Protein AF-A0A3M1J3F6-F1 (afdb_monomer_lite)

Radius of gyration: 32.81 Å; chains: 1; bounding box: 77×47×83 Å

Foldseek 3Di:
DPWDKDKDKDWACQQVDPPADDDPNHRDTWIKMWIDTPPAIEIEGTDHQALVVCVPVCQRHLEYEYEAQNYPLLRNLQSCVVSVHQEYEYDNHHPVCPVPVVVSVVNNVVRHDHHYHDDDPLQDFDRVCSVVSPDTPRDPPPPPPDDDDDDPVVVVVVLVVQLCCCCPRVVDDSVVSVVVSVVCCVVCVVVVVQVDADVQKDKDKAFFQPDDPPDPPRIDIFIARLDPPPVLVVQCVPPNPLSSLLVRLLRRQVRQVVRRGFAALVNSCVSNVHDSVSSVVSQVVCVVVVNHRAGPVRPD

Sequence (300 aa):
KEGLLRVSFFQTRHLERPDLKTQFGRKAAACGMVFKGTDWRAVYSGDLASPQELSVPAKGCDLLIHEMAHTSPEAVAEFATSAKIPHVLITHIGAGFDQSPGKIADVFSKYYSGDLIVAEDGTRVQLSKIRKNKTILAQPEPVSPVKISADHRQAAALSAVFLNTLQQDFFLPSGTAGQILQAAESLLQPVLAAKTVQPGQVRITLNRLDSPSGAENGKIDVTLTLDAGSQDTAIKSQGGPTALRRKRIIRLYHEAQQQGGVLTQEDLARLLNASVRTIRRDLTALSAAGYPVKTLGQMK

pLDDT: mean 82.13, std 15.85, range [33.84, 98.12]

Structure (mmCIF, N/CA/C/O backbone):
data_AF-A0A3M1J3F6-F1
#
_entry.id   AF-A0A3M1J3F6-F1
#
loop_
_atom_site.group_PDB
_atom_site.id
_atom_site.type_symbol
_atom_site.label_atom_id
_atom_site.label_alt_id
_atom_site.label_comp_id
_atom_site.label_asym_id
_atom_site.label_entity_id
_atom_site.label_seq_id
_atom_site.pdbx_PDB_ins_code
_atom_site.Cartn_x
_atom_site.Cartn_y
_atom_site.Cartn_z
_atom_site.occupancy
_atom_site.B_iso_or_equiv
_atom_site.auth_seq_id
_atom_site.auth_comp_id
_atom_site.auth_asym_id
_atom_site.auth_atom_id
_atom_site.pdbx_PDB_model_num
ATOM 1 N N . LYS A 1 1 ? -35.031 -14.534 5.677 1.00 46.41 1 LYS A N 1
ATOM 2 C CA . LYS A 1 1 ? -35.341 -13.345 6.507 1.00 46.41 1 LYS A CA 1
ATOM 3 C C . LYS A 1 1 ? -34.093 -12.484 6.514 1.00 46.41 1 LYS A C 1
ATOM 5 O O . LYS A 1 1 ? -33.124 -12.882 7.145 1.00 46.41 1 LYS A O 1
ATOM 10 N N . GLU A 1 2 ? -34.081 -11.406 5.737 1.00 49.06 2 GLU A N 1
ATOM 11 C CA . GLU A 1 2 ? -32.992 -10.426 5.763 1.00 49.06 2 GLU A CA 1
ATOM 12 C C . GLU A 1 2 ? -32.840 -9.912 7.199 1.00 49.06 2 GLU A C 1
ATOM 14 O O . GLU A 1 2 ? -33.818 -9.510 7.834 1.00 49.06 2 GLU A O 1
ATOM 19 N N . GLY A 1 3 ? -31.637 -10.044 7.757 1.00 59.22 3 GLY A N 1
ATOM 20 C CA . GLY A 1 3 ? -31.348 -9.569 9.103 1.00 59.22 3 GLY A CA 1
ATOM 21 C C . GLY A 1 3 ? -31.397 -8.047 9.105 1.00 59.22 3 GLY A C 1
ATOM 22 O O . GLY A 1 3 ? -30.556 -7.406 8.485 1.00 59.22 3 GLY A O 1
ATOM 23 N N . LEU A 1 4 ? -32.388 -7.466 9.779 1.00 77.81 4 LEU A N 1
ATOM 24 C CA . LEU A 1 4 ? -32.513 -6.019 9.904 1.00 77.81 4 LEU A CA 1
ATOM 25 C C . LEU A 1 4 ? -31.345 -5.481 10.745 1.00 77.81 4 LEU A C 1
ATOM 27 O O . LEU A 1 4 ? -31.320 -5.670 11.962 1.00 77.81 4 LEU A O 1
ATOM 31 N N . LEU A 1 5 ? -30.395 -4.800 10.104 1.00 87.56 5 LEU A N 1
ATOM 32 C CA . LEU A 1 5 ? -29.389 -3.993 10.788 1.00 87.56 5 LEU A CA 1
ATOM 33 C C . LEU A 1 5 ? -30.043 -2.691 11.256 1.00 87.56 5 LEU A C 1
ATOM 35 O O . LEU A 1 5 ? -30.535 -1.910 10.442 1.00 87.56 5 LEU A O 1
ATOM 39 N N . ARG A 1 6 ? -30.045 -2.439 12.567 1.00 91.75 6 ARG A N 1
ATOM 40 C CA . ARG A 1 6 ? -30.435 -1.136 13.121 1.00 91.75 6 ARG A CA 1
ATOM 41 C C . ARG A 1 6 ? -29.196 -0.344 13.494 1.00 91.75 6 ARG A C 1
ATOM 43 O O . ARG A 1 6 ? -28.317 -0.861 14.179 1.00 91.75 6 ARG A O 1
ATOM 50 N N . VAL A 1 7 ? -29.176 0.914 13.077 1.00 95.38 7 VAL A N 1
ATOM 51 C CA . VAL A 1 7 ? -28.119 1.870 13.395 1.00 95.38 7 VAL A CA 1
ATOM 52 C C . VAL A 1 7 ? -28.739 3.028 14.163 1.00 95.38 7 VAL A C 1
ATOM 54 O O . VAL A 1 7 ? -29.735 3.602 13.723 1.00 95.38 7 VAL A O 1
ATOM 57 N N . SER A 1 8 ? -28.168 3.360 15.314 1.00 95.75 8 SER A N 1
ATOM 58 C CA . SER A 1 8 ? -28.532 4.547 16.091 1.00 95.75 8 SER A CA 1
ATOM 59 C C . SER A 1 8 ? -27.286 5.339 16.444 1.00 95.75 8 SER A C 1
ATOM 61 O O . SER A 1 8 ? -26.248 4.748 16.723 1.00 95.75 8 SER A O 1
ATOM 63 N N . PHE A 1 9 ? -27.400 6.659 16.470 1.00 96.62 9 PHE A N 1
ATOM 64 C CA . PHE A 1 9 ? -26.288 7.562 16.745 1.00 96.62 9 PHE A CA 1
ATOM 65 C C . PHE A 1 9 ? -26.372 8.091 18.175 1.00 96.62 9 PHE A C 1
ATOM 67 O O . PHE A 1 9 ? -27.467 8.240 18.722 1.00 96.62 9 PHE A O 1
ATOM 74 N N . PHE A 1 10 ? -25.223 8.399 18.767 1.00 95.25 10 PHE A N 1
ATOM 75 C CA . PHE A 1 10 ? -25.131 9.155 20.014 1.00 95.25 10 PHE A CA 1
ATOM 76 C C . PHE A 1 10 ? -24.092 10.259 19.851 1.00 95.25 10 PHE A C 1
ATOM 78 O O . PHE A 1 10 ? -23.090 10.079 19.163 1.00 95.25 10 PHE A O 1
ATOM 85 N N . GLN A 1 11 ? -24.350 11.414 20.454 1.00 94.38 11 GLN A N 1
ATOM 86 C CA . GLN A 1 11 ? -23.433 12.545 20.395 1.00 94.38 11 GLN A CA 1
ATOM 87 C C . GLN A 1 11 ? -22.295 12.358 21.401 1.00 94.38 11 GLN A C 1
ATOM 89 O O . GLN A 1 11 ? -22.518 11.876 22.512 1.00 94.38 11 GLN A O 1
ATOM 94 N N . THR A 1 12 ? -21.094 12.758 20.999 1.00 94.25 12 THR A N 1
ATOM 95 C CA . THR A 1 12 ? -19.874 12.716 21.810 1.00 94.25 12 THR A CA 1
ATOM 96 C C . THR A 1 12 ? -19.400 14.132 22.114 1.00 94.25 12 THR A C 1
ATOM 98 O O . THR A 1 12 ? -19.637 15.0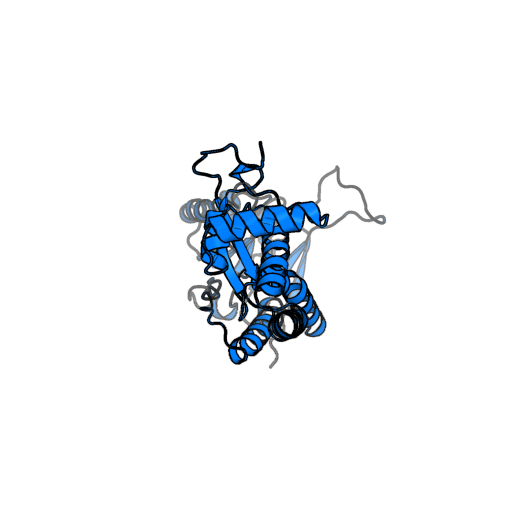62 21.335 1.00 94.25 12 THR A O 1
ATOM 101 N N . ARG A 1 13 ? -18.637 14.293 23.191 1.00 91.38 13 ARG A N 1
ATOM 102 C CA . ARG A 1 13 ? -18.117 15.586 23.648 1.00 91.38 13 ARG A CA 1
ATOM 103 C C . ARG A 1 13 ? -16.756 15.955 23.062 1.00 91.38 13 ARG A C 1
ATOM 105 O O . ARG A 1 13 ? -16.219 17.001 23.404 1.00 91.38 13 ARG A O 1
ATOM 112 N N . HIS A 1 14 ? -16.219 15.160 22.134 1.00 91.19 14 HIS A N 1
ATOM 113 C CA . HIS A 1 14 ? -14.943 15.433 21.457 1.00 91.19 14 HIS A CA 1
ATOM 114 C C . HIS A 1 14 ? -14.849 16.858 20.869 1.00 91.19 14 HIS A C 1
ATOM 116 O O . HIS A 1 14 ? -13.803 17.500 20.921 1.00 91.19 14 HIS A O 1
ATOM 122 N N . LEU A 1 15 ? -15.968 17.385 20.355 1.00 89.38 15 LEU A N 1
ATOM 123 C CA . LEU A 1 15 ? -16.063 18.733 19.782 1.00 89.38 15 LEU A CA 1
ATOM 124 C C . LEU A 1 15 ? -16.723 19.763 20.722 1.00 89.38 15 LEU A C 1
ATOM 126 O O . LEU A 1 15 ? -17.070 20.862 20.291 1.00 89.38 15 LEU A O 1
ATOM 130 N N . GLU A 1 16 ? -16.886 19.467 22.012 1.00 85.25 16 GLU A N 1
ATOM 131 C CA . GLU A 1 16 ? -17.388 20.426 23.010 1.00 85.25 16 GLU A CA 1
ATOM 132 C C . GLU A 1 16 ? -16.250 21.270 23.600 1.00 85.25 16 GLU A C 1
ATOM 134 O O . GLU A 1 16 ? -16.023 21.309 24.807 1.00 85.25 16 GLU A O 1
ATOM 139 N N . ARG A 1 17 ? -15.523 21.968 22.724 1.00 78.00 17 ARG A N 1
ATOM 140 C CA . ARG A 1 17 ? -14.410 22.851 23.096 1.00 78.00 17 ARG A CA 1
ATOM 141 C C . ARG A 1 17 ? -14.691 24.306 22.684 1.00 78.00 17 ARG A C 1
ATOM 143 O O . ARG A 1 17 ? -15.327 24.538 21.650 1.00 78.00 17 ARG A O 1
ATOM 150 N N . PRO A 1 18 ? -14.305 25.297 23.512 1.00 73.81 18 PRO A N 1
ATOM 151 C CA . PRO A 1 18 ? -14.734 26.692 23.355 1.00 73.81 18 PRO A CA 1
ATOM 152 C C . PRO A 1 18 ? -14.166 27.391 22.109 1.00 73.81 18 PRO A C 1
ATOM 154 O O . PRO A 1 18 ? -14.705 28.407 21.678 1.00 73.81 18 PRO A O 1
ATOM 157 N N . ASP A 1 19 ? -13.106 26.847 21.521 1.00 77.94 19 ASP A N 1
ATOM 158 C CA . ASP A 1 19 ? -12.363 27.355 20.365 1.00 77.94 19 ASP A CA 1
ATOM 159 C C . ASP A 1 19 ? -12.934 26.916 19.001 1.00 77.94 19 ASP A C 1
ATOM 161 O O . ASP A 1 19 ? -12.527 27.434 17.956 1.00 77.94 19 ASP A O 1
ATOM 165 N N . LEU A 1 20 ? -13.898 25.988 18.976 1.00 78.50 20 LEU A N 1
ATOM 166 C CA . LEU A 1 20 ? -14.481 25.507 17.725 1.00 78.50 20 LEU A CA 1
ATOM 167 C C . LEU A 1 20 ? -15.427 26.531 17.091 1.00 78.50 20 LEU A C 1
ATOM 169 O O . LEU A 1 20 ? -16.483 26.875 17.628 1.00 78.50 20 LEU A O 1
ATOM 173 N N . LYS A 1 21 ? -15.066 26.959 15.879 1.00 75.88 21 LYS A N 1
ATOM 174 C CA . LYS A 1 21 ? -15.890 27.838 15.045 1.00 75.88 21 LYS A CA 1
ATOM 175 C C . LYS A 1 21 ? -17.177 27.138 14.615 1.00 75.88 21 LYS A C 1
ATOM 177 O O . LYS A 1 21 ? -17.185 25.953 14.281 1.00 75.88 21 LYS A O 1
ATOM 182 N N . THR A 1 22 ? -18.262 27.902 14.558 1.00 80.38 22 THR A N 1
ATOM 183 C CA . THR A 1 22 ? -19.488 27.462 13.897 1.00 80.38 22 THR A CA 1
ATOM 184 C C . THR A 1 22 ? -19.259 27.378 12.390 1.00 80.38 22 THR A C 1
ATOM 186 O O . THR A 1 22 ? -18.633 28.250 11.788 1.00 80.38 22 THR A O 1
ATOM 189 N N . GLN A 1 23 ? -19.782 26.325 11.769 1.00 72.25 23 GLN A N 1
ATOM 190 C CA . GLN A 1 23 ? -19.844 26.191 10.317 1.00 72.25 23 GLN A CA 1
ATOM 191 C C . GLN A 1 23 ? -21.314 26.212 9.905 1.00 72.25 23 GLN A C 1
ATOM 193 O O . GLN A 1 23 ? -22.141 25.521 10.497 1.00 72.25 23 GLN A O 1
ATOM 198 N N . PHE A 1 24 ? -21.661 27.046 8.922 1.00 80.69 24 PHE A N 1
ATOM 199 C CA . PHE A 1 24 ? -23.038 27.179 8.419 1.00 80.69 24 PHE A CA 1
ATOM 200 C C . PHE A 1 24 ? -24.083 27.461 9.519 1.00 80.69 24 PHE A C 1
ATOM 202 O O . PHE A 1 24 ? -25.191 26.928 9.505 1.00 80.69 24 PHE A O 1
ATOM 209 N N . GLY A 1 25 ? -23.717 28.271 10.519 1.00 80.56 25 GLY A N 1
ATOM 210 C CA . GLY A 1 25 ? -24.605 28.625 11.634 1.00 80.56 25 GLY A CA 1
ATOM 211 C C . GLY A 1 25 ? -24.856 27.497 12.641 1.00 80.56 25 GLY A C 1
ATOM 212 O O . GLY A 1 25 ? -25.681 27.661 13.537 1.00 80.56 25 GLY A O 1
ATOM 213 N N . ARG A 1 26 ? -24.150 26.363 12.535 1.00 78.31 26 ARG A N 1
ATOM 214 C CA . ARG A 1 26 ? -24.237 25.243 13.481 1.00 78.31 26 ARG A CA 1
ATOM 215 C C . ARG A 1 26 ? -22.868 24.934 14.078 1.00 78.31 26 ARG A C 1
ATOM 217 O O . ARG A 1 26 ? -21.832 25.139 13.448 1.00 78.31 26 ARG A O 1
ATOM 224 N N . LYS A 1 27 ? -22.855 24.452 15.319 1.00 80.88 27 LYS A N 1
ATOM 225 C CA . LYS A 1 27 ? -21.648 23.854 15.898 1.00 80.88 27 LYS A CA 1
ATOM 226 C C . LYS A 1 27 ? -21.448 22.472 15.282 1.00 80.88 27 LYS A C 1
ATOM 228 O O . LYS A 1 27 ? -22.424 21.753 15.070 1.00 80.88 27 LYS A O 1
ATOM 233 N N . ALA A 1 28 ? -20.200 22.125 14.987 1.00 84.25 28 ALA A N 1
ATOM 234 C CA . ALA A 1 28 ? -19.861 20.769 14.586 1.00 84.25 28 ALA A CA 1
ATOM 235 C C . ALA A 1 28 ? -20.201 19.802 15.731 1.00 84.25 28 ALA A C 1
ATOM 237 O O . ALA A 1 28 ? -19.995 20.127 16.901 1.00 84.25 28 ALA A O 1
ATOM 238 N N . ALA A 1 29 ? -20.733 18.634 15.386 1.00 85.25 29 ALA A N 1
ATOM 239 C CA . ALA A 1 29 ? -21.033 17.574 16.335 1.00 85.25 29 ALA A CA 1
ATOM 240 C C . ALA A 1 29 ? -20.233 16.335 15.945 1.00 85.25 29 ALA A C 1
ATOM 242 O O . ALA A 1 29 ? -20.195 15.965 14.772 1.00 85.25 29 ALA A O 1
ATOM 243 N N . ALA A 1 30 ? -19.602 15.712 16.932 1.00 91.38 30 ALA A N 1
ATOM 244 C CA . ALA A 1 30 ? -19.034 14.384 16.785 1.00 91.38 30 ALA A CA 1
ATOM 245 C C . ALA A 1 30 ? -20.056 13.365 17.298 1.00 91.38 30 ALA A C 1
ATOM 247 O O . ALA A 1 30 ? -20.854 13.656 18.200 1.00 91.38 30 ALA A O 1
ATOM 248 N N . CYS A 1 31 ? -20.087 12.197 16.666 1.00 94.75 31 CYS A N 1
ATOM 249 C CA . CYS A 1 31 ? -21.021 11.145 17.022 1.00 94.75 31 CYS A CA 1
ATOM 250 C C . CYS A 1 31 ? -20.362 9.775 16.942 1.00 94.75 31 CYS A C 1
ATOM 252 O O . CYS A 1 31 ? -19.525 9.517 16.076 1.00 94.75 31 CYS A O 1
ATOM 254 N N . GLY A 1 32 ? -20.797 8.899 17.837 1.00 96.88 32 GLY A N 1
ATOM 255 C CA . GLY A 1 32 ? -20.593 7.469 17.727 1.00 96.88 32 GLY A CA 1
ATOM 256 C C . GLY A 1 32 ? -21.853 6.781 17.211 1.00 96.88 32 GLY A C 1
ATOM 257 O O . GLY A 1 32 ? -22.923 7.384 17.052 1.00 96.88 32 GLY A O 1
ATOM 258 N N . MET A 1 33 ? -21.731 5.485 16.951 1.00 98.12 33 MET A N 1
ATOM 259 C CA . MET A 1 33 ? -22.785 4.660 16.372 1.00 98.12 33 MET A CA 1
ATOM 260 C C . MET A 1 33 ? -22.977 3.389 17.192 1.00 98.12 33 MET A C 1
ATOM 262 O O . MET A 1 33 ? -22.025 2.759 17.642 1.00 98.12 33 MET A O 1
ATOM 266 N N . VAL A 1 34 ? -24.226 2.973 17.353 1.00 96.94 34 VAL A N 1
ATOM 267 C CA . VAL A 1 34 ? -24.595 1.661 17.879 1.00 96.94 34 VAL A CA 1
ATOM 268 C C . VAL A 1 34 ? -25.213 0.867 16.744 1.00 96.94 34 VAL A C 1
ATOM 270 O O . VAL A 1 34 ? -26.222 1.274 16.164 1.00 96.94 34 VAL A O 1
ATOM 273 N N . PHE A 1 35 ? -24.616 -0.281 16.460 1.00 94.12 35 PHE A N 1
ATOM 274 C CA . PHE A 1 35 ? -25.092 -1.251 15.492 1.00 94.12 35 PHE A CA 1
ATOM 275 C C . PHE A 1 35 ? -25.763 -2.395 16.239 1.00 94.12 35 PHE A C 1
ATOM 277 O O . PHE A 1 35 ? -25.181 -2.985 17.152 1.00 94.12 35 PHE A O 1
ATOM 284 N N . LYS A 1 36 ? -26.992 -2.723 15.855 1.00 91.25 36 LYS A N 1
ATOM 285 C CA . LYS A 1 36 ? -27.743 -3.841 16.420 1.00 91.25 36 LYS A CA 1
ATOM 286 C C . LYS A 1 36 ? -28.204 -4.760 15.300 1.00 91.25 36 LYS A C 1
ATOM 288 O O . LYS A 1 36 ? -29.033 -4.368 14.477 1.00 91.25 36 LYS A O 1
ATOM 293 N N . GLY A 1 37 ? -27.667 -5.974 15.295 1.00 87.44 37 GLY A N 1
ATOM 294 C CA . GLY A 1 37 ? -28.185 -7.080 14.500 1.00 87.44 37 GLY A CA 1
ATOM 295 C C . GLY A 1 37 ? -29.237 -7.877 15.266 1.00 87.44 37 GLY A C 1
ATOM 296 O O . GLY A 1 37 ? -29.740 -7.449 16.305 1.00 87.44 37 GLY A O 1
ATOM 297 N N . THR A 1 38 ? -29.565 -9.064 14.755 1.00 84.38 38 THR A N 1
ATOM 298 C CA . THR A 1 38 ? -30.539 -9.966 15.389 1.00 84.38 38 THR A CA 1
ATOM 299 C C . THR A 1 38 ? -30.084 -10.408 16.782 1.00 84.38 38 THR A C 1
ATOM 301 O O . THR A 1 38 ? -30.846 -10.259 17.731 1.00 84.38 38 THR A O 1
ATOM 304 N N . ASP A 1 39 ? -28.828 -10.851 16.906 1.00 85.00 39 ASP A N 1
ATOM 305 C CA . ASP A 1 39 ? -28.287 -11.464 18.131 1.00 85.00 39 ASP A CA 1
ATOM 306 C C . ASP A 1 39 ? -26.961 -10.845 18.599 1.00 85.00 39 ASP A C 1
ATOM 308 O O . ASP A 1 39 ? -26.271 -11.427 19.433 1.00 85.00 39 ASP A O 1
ATOM 312 N N . TRP A 1 40 ? -26.579 -9.695 18.044 1.00 88.62 40 TRP A N 1
ATOM 313 C CA . TRP A 1 40 ? -25.324 -9.018 18.366 1.00 88.62 40 TRP A CA 1
ATOM 314 C C . TRP A 1 40 ? -25.511 -7.502 18.434 1.00 88.62 40 TRP A C 1
ATOM 316 O O . TRP A 1 40 ? -26.380 -6.929 17.762 1.00 88.62 40 TRP A O 1
ATOM 326 N N . ARG A 1 41 ? -24.665 -6.852 19.231 1.00 91.88 41 ARG A N 1
ATOM 327 C CA . ARG A 1 41 ? -24.581 -5.401 19.378 1.00 91.88 41 ARG A CA 1
ATOM 328 C C . ARG A 1 41 ? -23.126 -4.956 19.320 1.00 91.88 41 ARG A C 1
ATOM 330 O O . ARG A 1 41 ? -22.305 -5.419 20.103 1.00 91.88 41 ARG A O 1
ATOM 337 N N . ALA A 1 42 ? -22.829 -4.014 18.436 1.00 94.81 42 ALA A N 1
ATOM 338 C CA . ALA A 1 42 ? -21.528 -3.367 18.364 1.00 94.81 42 ALA A CA 1
ATOM 339 C C . ALA A 1 42 ? -21.667 -1.862 18.593 1.00 94.81 42 ALA A C 1
ATOM 341 O O . ALA A 1 42 ? -22.696 -1.264 18.264 1.00 94.81 42 ALA A O 1
ATOM 342 N N . VAL A 1 43 ? -20.635 -1.249 19.156 1.00 97.50 43 VAL A N 1
ATOM 343 C CA . VAL A 1 43 ? -20.559 0.198 19.366 1.00 97.50 43 VAL A CA 1
ATOM 344 C C . VAL A 1 43 ? -19.300 0.708 18.697 1.00 97.50 43 VAL A C 1
ATOM 346 O O . VAL A 1 43 ? -18.220 0.222 18.994 1.00 97.50 43 VAL A O 1
ATOM 349 N N . TYR A 1 44 ? -19.449 1.678 17.805 1.00 97.88 44 TYR A N 1
ATOM 350 C CA . TYR A 1 44 ? -18.356 2.466 17.257 1.00 97.88 44 TYR A CA 1
ATOM 351 C C . TYR A 1 44 ? -18.303 3.787 18.011 1.00 97.88 44 TYR A C 1
ATOM 353 O O . TYR A 1 44 ? -19.286 4.531 18.006 1.00 97.88 44 TYR A O 1
ATOM 361 N N . SER A 1 45 ? -17.194 4.058 18.693 1.00 97.56 45 SER A N 1
ATOM 362 C CA . SER A 1 45 ? -17.083 5.217 19.579 1.00 97.56 45 SER A CA 1
ATOM 363 C C . SER A 1 45 ? -17.192 6.550 18.840 1.00 97.56 45 SER A C 1
ATOM 365 O O . SER A 1 45 ? -17.735 7.497 19.401 1.00 97.56 45 SER A O 1
ATOM 367 N N . GLY A 1 46 ? -16.694 6.616 17.599 1.00 94.75 46 GLY A N 1
ATOM 368 C CA . GLY A 1 46 ? -16.255 7.890 17.026 1.00 94.75 46 GLY A CA 1
ATOM 369 C C . GLY A 1 46 ? -15.076 8.449 17.826 1.00 94.75 46 GLY A C 1
ATOM 370 O O . GLY A 1 46 ? -14.471 7.714 18.606 1.00 94.75 46 GLY A O 1
ATOM 371 N N . ASP A 1 47 ? -14.780 9.733 17.663 1.00 94.50 47 ASP A N 1
ATOM 372 C CA . ASP A 1 47 ? -13.821 10.417 18.532 1.00 94.50 47 ASP A CA 1
ATOM 373 C C . ASP A 1 47 ? -14.482 10.794 19.861 1.00 94.50 47 ASP A C 1
ATOM 375 O O . ASP A 1 47 ? -15.634 11.244 19.893 1.00 94.50 47 ASP A O 1
ATOM 379 N N . LEU A 1 48 ? -13.755 10.637 20.965 1.00 93.94 48 LEU A N 1
ATOM 380 C CA . LEU A 1 48 ? -14.266 10.880 22.316 1.00 93.94 48 LEU A CA 1
ATOM 381 C C . LEU A 1 48 ? -13.442 11.940 23.047 1.00 93.94 48 LEU A C 1
ATOM 383 O O . LEU A 1 48 ? -12.275 12.170 22.738 1.00 93.94 48 LEU A O 1
ATOM 387 N N . ALA A 1 49 ? -14.045 12.590 24.048 1.00 91.94 49 ALA A N 1
ATOM 388 C CA . ALA A 1 49 ? -13.267 13.320 25.049 1.00 91.94 49 ALA A CA 1
ATOM 389 C C . ALA A 1 49 ? -12.815 12.373 26.172 1.00 91.94 49 ALA A C 1
ATOM 391 O O . ALA A 1 49 ? -11.747 12.561 26.750 1.00 91.94 49 ALA A O 1
ATOM 392 N N . SER A 1 50 ? -13.616 11.349 26.492 1.00 94.50 50 SER A N 1
ATOM 393 C CA . SER A 1 50 ? -13.213 10.282 27.414 1.00 94.50 50 SER A CA 1
ATOM 394 C C . SER A 1 50 ? -14.013 8.982 27.196 1.00 94.50 50 SER A C 1
ATOM 396 O O . SER A 1 50 ? -15.189 9.045 26.818 1.00 94.50 50 SER A O 1
ATOM 398 N N . PRO A 1 51 ? -13.442 7.795 27.501 1.00 96.62 51 PRO A N 1
ATOM 399 C CA . PRO A 1 51 ? -14.147 6.514 27.359 1.00 96.62 51 PRO A CA 1
ATOM 400 C C . PRO A 1 51 ? -15.448 6.417 28.175 1.00 96.62 51 PRO A C 1
ATOM 402 O O . PRO A 1 51 ? -16.377 5.706 27.798 1.00 96.62 51 PRO A O 1
ATOM 405 N N . GLN A 1 52 ? -15.566 7.158 29.282 1.00 96.12 52 GLN A N 1
ATOM 406 C CA . GLN A 1 52 ? -16.731 7.122 30.177 1.00 96.12 52 GLN A CA 1
ATOM 407 C C . GLN A 1 52 ? -18.030 7.609 29.510 1.00 96.12 52 GLN A C 1
ATOM 409 O O . GLN A 1 52 ? -19.127 7.247 29.956 1.00 96.12 52 GLN A O 1
ATOM 414 N N . GLU A 1 53 ? -17.934 8.366 28.414 1.00 95.56 53 GLU A N 1
ATOM 415 C CA . GLU A 1 53 ? -19.085 8.736 27.577 1.00 95.56 53 GLU A CA 1
ATOM 416 C C . GLU A 1 53 ? -19.832 7.508 27.040 1.00 95.56 53 GLU A C 1
ATOM 418 O O . GLU A 1 53 ? -21.040 7.554 26.797 1.00 95.56 53 GLU A O 1
ATOM 423 N N . LEU A 1 54 ? -19.142 6.371 26.933 1.00 97.31 54 LEU A N 1
ATOM 424 C CA . LEU A 1 54 ? -19.712 5.130 26.437 1.00 97.31 54 LEU A CA 1
ATOM 425 C C . LEU A 1 54 ? -20.510 4.341 27.486 1.00 97.31 54 LEU A C 1
ATOM 427 O O . LEU A 1 54 ? -21.120 3.327 27.148 1.00 97.31 54 LEU A O 1
ATOM 431 N N . SER A 1 55 ? -20.576 4.796 28.740 1.00 95.44 55 SER A N 1
ATOM 432 C CA . SER A 1 55 ? -21.252 4.089 29.847 1.00 95.44 55 SER A CA 1
ATOM 433 C C . SER A 1 55 ? -22.723 3.725 29.580 1.00 95.44 55 SER A C 1
ATOM 435 O O . SER A 1 55 ? -23.221 2.719 30.091 1.00 95.44 55 SER A O 1
ATOM 437 N N . VAL A 1 56 ? -23.430 4.516 28.767 1.00 95.44 56 VAL A N 1
ATOM 438 C CA . VAL A 1 56 ? -24.800 4.229 28.313 1.00 95.44 56 VAL A CA 1
ATOM 439 C C . VAL A 1 56 ? -24.825 3.445 26.992 1.00 95.44 56 VAL A C 1
ATOM 441 O O . VAL A 1 56 ? -25.437 2.369 26.970 1.00 95.44 56 VAL A O 1
ATOM 444 N N . PRO A 1 57 ? -24.198 3.909 25.889 1.00 96.25 57 PRO A N 1
ATOM 445 C CA . PRO A 1 57 ? -24.299 3.219 24.602 1.00 96.25 57 PRO A CA 1
ATOM 446 C C . PRO A 1 57 ? -23.627 1.837 24.592 1.00 96.25 57 PRO A C 1
ATOM 448 O O . PRO A 1 57 ? -24.100 0.967 23.857 1.00 96.25 57 PRO A O 1
ATOM 451 N N . ALA A 1 58 ? -22.614 1.592 25.432 1.00 95.44 58 ALA A N 1
ATOM 452 C CA . ALA A 1 58 ? -21.905 0.311 25.522 1.00 95.44 58 ALA A CA 1
ATOM 453 C C . ALA A 1 58 ? -22.598 -0.750 26.397 1.00 95.44 58 ALA A C 1
ATOM 455 O O . ALA A 1 58 ? -22.106 -1.873 26.504 1.00 95.44 58 ALA A O 1
ATOM 456 N N . LYS A 1 59 ? -23.762 -0.462 26.998 1.00 93.75 59 LYS A N 1
ATOM 457 C CA . LYS A 1 59 ? -24.495 -1.468 27.788 1.00 93.75 59 LYS A CA 1
ATOM 458 C C . LYS A 1 59 ? -24.906 -2.667 26.930 1.00 93.75 59 LYS A C 1
ATOM 460 O O . LYS A 1 59 ? -25.675 -2.519 25.977 1.00 93.75 59 LYS A O 1
ATOM 465 N N . GLY A 1 60 ? -24.442 -3.856 27.317 1.00 90.75 60 GLY A N 1
ATOM 466 C CA . GLY A 1 60 ? -24.696 -5.100 26.582 1.00 90.75 60 GLY A CA 1
ATOM 467 C C . GLY A 1 60 ? -24.075 -5.101 25.185 1.00 90.75 60 GLY A C 1
ATOM 468 O O . GLY A 1 60 ? -24.658 -5.664 24.263 1.00 90.75 60 GLY A O 1
ATOM 469 N N . CYS A 1 61 ? -22.972 -4.376 25.009 1.00 93.06 61 CYS A N 1
ATOM 470 C CA . CYS A 1 61 ? -22.184 -4.375 23.790 1.00 93.06 61 CYS A CA 1
ATOM 471 C C . CYS A 1 61 ? -21.335 -5.649 23.723 1.00 93.06 61 CYS A C 1
ATOM 473 O O . CYS A 1 61 ? -20.637 -5.972 24.681 1.00 93.06 61 CYS A O 1
ATOM 475 N N . ASP A 1 62 ? -21.403 -6.353 22.595 1.00 93.00 62 ASP A N 1
ATOM 476 C CA . ASP A 1 62 ? -20.567 -7.518 22.318 1.00 93.00 62 ASP A CA 1
ATOM 477 C C . ASP A 1 62 ? -19.221 -7.091 21.703 1.00 93.00 62 ASP A C 1
ATOM 479 O O . ASP A 1 62 ? -18.198 -7.697 21.988 1.00 93.00 62 ASP A O 1
ATOM 483 N N . LEU A 1 63 ? -19.195 -6.031 20.886 1.00 95.06 63 LEU A N 1
ATOM 484 C CA . LEU A 1 63 ? -17.969 -5.502 20.274 1.00 95.06 63 LEU A CA 1
ATOM 485 C C . LEU A 1 63 ? -17.881 -3.987 20.398 1.00 95.06 63 LEU A C 1
ATOM 487 O O . LEU A 1 63 ? -18.660 -3.263 19.771 1.00 95.06 63 LEU A O 1
ATOM 491 N N . LEU A 1 64 ? -16.883 -3.509 21.130 1.00 97.12 64 LEU A N 1
ATOM 492 C CA . LEU A 1 64 ? -16.551 -2.093 21.176 1.00 97.12 64 LEU A CA 1
ATOM 493 C C . LEU A 1 64 ? -15.441 -1.779 20.169 1.00 97.12 64 LEU A C 1
ATOM 495 O O . LEU A 1 64 ? -14.310 -2.210 20.348 1.00 97.12 64 LEU A O 1
ATOM 499 N N . ILE A 1 65 ? -15.763 -1.008 19.136 1.00 97.50 65 ILE A N 1
ATOM 500 C CA . ILE A 1 65 ? -14.799 -0.390 18.228 1.00 97.50 65 ILE A CA 1
ATOM 501 C C . ILE A 1 65 ? -14.471 0.994 18.789 1.00 97.50 65 ILE A C 1
ATOM 503 O O . ILE A 1 65 ? -15.343 1.866 18.805 1.00 97.50 65 ILE A O 1
ATOM 507 N N . HIS A 1 66 ? -13.250 1.177 19.279 1.00 97.62 66 HIS A N 1
ATOM 508 C CA . HIS A 1 66 ? -12.840 2.369 20.014 1.00 97.62 66 HIS A CA 1
ATOM 509 C C . HIS A 1 66 ? -11.675 3.086 19.325 1.00 97.62 66 HIS A C 1
ATOM 511 O O . HIS A 1 66 ? -10.737 2.439 18.862 1.00 97.62 66 HIS A O 1
ATOM 517 N N . GLU A 1 67 ? -11.732 4.416 19.281 1.00 94.31 67 GLU A N 1
ATOM 518 C CA . GLU A 1 67 ? -10.619 5.271 18.848 1.00 94.31 67 GLU A CA 1
ATOM 519 C C . GLU A 1 67 ? -9.423 5.209 19.818 1.00 94.31 67 GLU A C 1
ATOM 521 O O . GLU A 1 67 ? -9.577 4.847 20.984 1.00 94.31 67 GLU A O 1
ATOM 526 N N . MET A 1 68 ? -8.219 5.569 19.386 1.00 92.12 68 MET A N 1
ATOM 527 C CA . MET A 1 68 ? -7.076 5.694 20.300 1.00 92.12 68 MET A CA 1
ATOM 528 C C . MET A 1 68 ? -6.120 6.810 19.864 1.00 92.12 68 MET A C 1
ATOM 530 O O . MET A 1 68 ? -4.897 6.712 20.004 1.00 92.12 68 MET A O 1
ATOM 534 N N . ALA A 1 69 ? -6.685 7.875 19.305 1.00 90.06 69 ALA A N 1
ATOM 535 C CA . ALA A 1 69 ? -5.962 9.080 18.927 1.00 90.06 69 ALA A CA 1
ATOM 536 C C . ALA A 1 69 ? -6.016 10.108 20.060 1.00 90.06 69 ALA A C 1
ATOM 538 O O . ALA A 1 69 ? -5.051 10.843 20.273 1.00 90.06 69 ALA A O 1
ATOM 539 N N . HIS A 1 70 ? -7.122 10.131 20.808 1.00 89.62 70 HIS A N 1
ATOM 540 C CA . HIS A 1 70 ? -7.393 11.101 21.868 1.00 89.62 70 HIS A CA 1
ATOM 541 C C . HIS A 1 70 ? -7.532 10.458 23.251 1.00 89.62 70 HIS A C 1
ATOM 543 O O . HIS A 1 70 ? -7.449 11.157 24.260 1.00 89.62 70 HIS A O 1
ATOM 549 N N . THR A 1 71 ? -7.713 9.137 23.324 1.00 90.75 71 THR A N 1
ATOM 550 C CA . THR A 1 71 ? -7.779 8.389 24.590 1.00 90.75 71 THR A CA 1
ATOM 551 C C . THR A 1 71 ? -6.586 7.454 24.759 1.00 90.75 71 THR A C 1
ATOM 553 O O . THR A 1 71 ? -6.148 6.836 23.790 1.00 90.75 71 THR A O 1
ATOM 556 N N . SER A 1 72 ? -6.074 7.315 25.987 1.00 91.50 72 SER A N 1
ATOM 557 C CA . SER A 1 72 ? -4.955 6.405 26.267 1.00 91.50 72 SER A CA 1
ATOM 558 C C . SER A 1 72 ? -5.407 4.936 26.296 1.00 91.50 72 SER A C 1
ATOM 560 O O . SER A 1 72 ? -6.544 4.660 26.698 1.00 91.50 72 SER A O 1
ATOM 562 N N . PRO A 1 73 ? -4.538 3.979 25.923 1.00 93.06 73 PRO A N 1
ATOM 563 C CA . PRO A 1 73 ? -4.871 2.555 25.964 1.00 93.06 73 PRO A CA 1
ATOM 564 C C . PRO A 1 73 ? -5.270 2.073 27.366 1.00 93.06 73 PRO A C 1
ATOM 566 O O . PRO A 1 73 ? -6.176 1.251 27.482 1.00 93.06 73 PRO A O 1
ATOM 569 N N . GLU A 1 74 ? -4.667 2.612 28.431 1.00 94.88 74 GLU A N 1
ATOM 570 C CA . GLU A 1 74 ? -5.025 2.302 29.823 1.00 94.88 74 GLU A CA 1
ATOM 571 C C . GLU A 1 74 ? -6.482 2.672 30.114 1.00 94.88 74 GLU A C 1
ATOM 573 O O . GLU A 1 74 ? -7.250 1.841 30.594 1.00 94.88 74 GLU A O 1
ATOM 578 N N . ALA A 1 75 ? -6.890 3.897 29.765 1.00 95.50 75 ALA A N 1
ATOM 579 C CA . ALA A 1 75 ? -8.239 4.386 30.032 1.00 95.50 75 ALA A CA 1
ATOM 580 C C . ALA A 1 75 ? -9.305 3.578 29.274 1.00 95.50 75 ALA A C 1
ATOM 582 O O . ALA A 1 75 ? -10.393 3.324 29.801 1.00 95.50 75 ALA A O 1
ATOM 583 N N . VAL A 1 76 ? -8.997 3.159 28.041 1.00 96.25 76 VAL A N 1
ATOM 584 C CA . VAL A 1 76 ? -9.892 2.309 27.244 1.00 96.25 76 VAL A CA 1
ATOM 585 C C . VAL A 1 76 ? -9.980 0.906 27.843 1.00 96.25 76 VAL A C 1
ATOM 587 O O . VAL A 1 76 ? -11.085 0.380 27.991 1.00 96.25 76 VAL A O 1
ATOM 590 N N . ALA A 1 77 ? -8.848 0.314 28.230 1.00 96.69 77 ALA A N 1
ATOM 591 C CA . ALA A 1 77 ? -8.805 -1.016 28.829 1.00 96.69 77 ALA A CA 1
ATOM 592 C C . ALA A 1 77 ? -9.558 -1.063 30.172 1.00 96.69 77 ALA A C 1
ATOM 594 O O . ALA A 1 77 ? -10.391 -1.946 30.380 1.00 96.69 77 ALA A O 1
ATOM 595 N N . GLU A 1 78 ? -9.350 -0.078 31.050 1.00 96.88 78 GLU A N 1
ATOM 596 C CA . GLU A 1 78 ? -10.081 0.051 32.319 1.00 96.88 78 GLU A CA 1
ATOM 597 C C . GLU A 1 78 ? -11.592 0.197 32.104 1.00 96.88 78 GLU A C 1
ATOM 599 O O . GLU A 1 78 ? -12.392 -0.469 32.774 1.00 96.88 78 GLU A O 1
ATOM 604 N N . PHE A 1 79 ? -11.999 1.039 31.147 1.00 97.50 79 PHE A N 1
ATOM 605 C CA . PHE A 1 79 ? -13.407 1.196 30.798 1.00 97.50 79 PHE A CA 1
ATOM 606 C C . PHE A 1 79 ? -14.006 -0.119 30.293 1.00 97.50 79 PHE A C 1
ATOM 608 O O . PHE A 1 79 ? -15.061 -0.532 30.781 1.00 97.50 79 PHE A O 1
ATOM 615 N N . ALA A 1 80 ? -13.339 -0.792 29.353 1.00 97.00 80 ALA A N 1
ATOM 616 C CA . ALA A 1 80 ? -13.811 -2.046 28.777 1.00 97.00 80 ALA A CA 1
ATOM 617 C C . ALA A 1 80 ? -13.972 -3.140 29.843 1.00 97.00 80 ALA A C 1
ATOM 619 O O . ALA A 1 80 ? -14.986 -3.845 29.851 1.00 97.00 80 ALA A O 1
ATOM 620 N N . THR A 1 81 ? -13.033 -3.230 30.788 1.00 96.62 81 THR A N 1
ATOM 621 C CA . THR A 1 81 ? -13.107 -4.151 31.931 1.00 96.62 81 THR A CA 1
ATOM 622 C C . THR A 1 81 ? -14.274 -3.820 32.854 1.00 96.62 81 THR A C 1
ATOM 624 O O . THR A 1 81 ? -15.081 -4.698 33.169 1.00 96.62 81 THR A O 1
ATOM 627 N N . SER A 1 82 ? -14.420 -2.553 33.249 1.00 96.19 82 SER A N 1
ATOM 628 C CA . SER A 1 82 ? -15.507 -2.101 34.129 1.00 96.19 82 SER A CA 1
ATOM 629 C C . SER A 1 82 ? -16.891 -2.314 33.500 1.00 96.19 82 SER A C 1
ATOM 631 O O . SER A 1 82 ? -17.820 -2.807 34.146 1.00 96.19 82 SER A O 1
ATOM 633 N N . ALA A 1 83 ? -17.015 -2.023 32.204 1.00 95.81 83 ALA A N 1
ATOM 634 C CA . ALA A 1 83 ? -18.237 -2.217 31.429 1.00 95.81 83 ALA A CA 1
ATOM 635 C C . ALA A 1 83 ? -18.473 -3.680 31.000 1.00 95.81 83 ALA A C 1
ATOM 637 O O . ALA A 1 83 ? -19.516 -3.969 30.410 1.00 95.81 83 ALA A O 1
ATOM 638 N N . LYS A 1 84 ? -17.552 -4.601 31.332 1.00 95.38 84 LYS A N 1
ATOM 639 C CA . LYS A 1 84 ? -17.606 -6.037 31.001 1.00 95.38 84 LYS A CA 1
ATOM 640 C C . LYS A 1 84 ? -17.776 -6.295 29.502 1.00 95.38 84 LYS A C 1
ATOM 642 O O . LYS A 1 84 ? -18.580 -7.133 29.093 1.00 95.38 84 LYS A O 1
ATOM 647 N N . ILE A 1 85 ? -17.038 -5.548 28.689 1.00 94.94 85 ILE A N 1
ATOM 648 C CA . ILE A 1 85 ? -17.054 -5.691 27.235 1.00 94.94 85 ILE A CA 1
ATOM 649 C C . ILE A 1 85 ? -16.247 -6.936 26.852 1.00 94.94 85 ILE A C 1
ATOM 651 O O . ILE A 1 85 ? -15.084 -7.022 27.238 1.00 94.94 85 ILE A O 1
ATOM 655 N N . PRO A 1 86 ? -16.805 -7.897 26.098 1.00 92.50 86 PRO A N 1
ATOM 656 C CA . PRO A 1 86 ? -16.102 -9.141 25.797 1.00 92.50 86 PRO A CA 1
ATOM 657 C C . PRO A 1 86 ? -15.085 -9.009 24.655 1.00 92.50 86 PRO A C 1
ATOM 659 O O . PRO A 1 86 ? -14.075 -9.709 24.679 1.00 92.50 86 PRO A O 1
ATOM 662 N N . HIS A 1 87 ? -15.319 -8.103 23.698 1.00 93.81 87 HIS A N 1
ATOM 663 C CA . HIS A 1 87 ? -14.410 -7.866 22.576 1.00 93.81 87 HIS A CA 1
ATOM 664 C C . HIS A 1 87 ? -14.184 -6.366 22.343 1.00 93.81 87 HIS A C 1
ATOM 666 O O . HIS A 1 87 ? -15.143 -5.592 22.230 1.00 93.81 87 HIS A O 1
ATOM 672 N N . VAL A 1 88 ? -12.921 -5.963 22.218 1.00 95.50 88 VAL A N 1
ATOM 673 C CA . VAL A 1 88 ? -12.506 -4.592 21.897 1.00 95.50 88 VAL A CA 1
ATOM 674 C C . VAL A 1 88 ? -11.696 -4.599 20.607 1.00 95.50 88 VAL A C 1
ATOM 676 O O . VAL A 1 88 ? -10.729 -5.343 20.473 1.00 95.50 88 VAL A O 1
ATOM 679 N N . LEU A 1 89 ? -12.075 -3.742 19.663 1.00 95.69 89 LEU A N 1
ATOM 680 C CA . LEU A 1 89 ? -11.293 -3.426 18.478 1.00 95.69 89 LEU A CA 1
ATOM 681 C C . LEU A 1 89 ? -10.812 -1.981 18.572 1.00 95.69 89 LEU A C 1
ATOM 683 O O . LEU A 1 89 ? -11.619 -1.060 18.657 1.00 95.69 89 LEU A O 1
ATOM 687 N N . ILE A 1 90 ? -9.503 -1.786 18.538 1.00 94.94 90 ILE A N 1
ATOM 688 C CA . ILE A 1 90 ? -8.871 -0.471 18.555 1.00 94.94 90 ILE A CA 1
ATOM 689 C C . ILE A 1 90 ? -8.635 -0.007 17.125 1.00 94.94 90 ILE A C 1
ATOM 691 O O . ILE A 1 90 ? -8.076 -0.742 16.316 1.00 94.94 90 ILE A O 1
ATOM 695 N N . THR A 1 91 ? -9.072 1.211 16.827 1.00 93.88 91 THR A N 1
ATOM 696 C CA . THR A 1 91 ? -8.870 1.910 15.552 1.00 93.88 91 THR A CA 1
ATOM 697 C C . THR A 1 91 ? -8.458 3.355 15.823 1.00 93.88 91 THR A C 1
ATOM 699 O O . THR A 1 91 ? -8.344 3.754 16.980 1.00 93.88 91 THR A O 1
ATOM 702 N N . HIS A 1 92 ? -8.240 4.142 14.767 1.00 92.00 92 HIS A N 1
ATOM 703 C CA . HIS A 1 92 ? -7.839 5.546 14.856 1.00 92.00 92 HIS A CA 1
ATOM 704 C C . HIS A 1 92 ? -6.668 5.711 15.837 1.00 92.00 92 HIS A C 1
ATOM 706 O O . HIS A 1 92 ? -6.780 6.360 16.871 1.00 92.00 92 HIS A O 1
ATOM 712 N N . ILE A 1 93 ? -5.574 5.000 15.560 1.00 88.75 93 ILE A N 1
ATOM 713 C CA . ILE A 1 93 ? -4.419 4.892 16.450 1.00 88.75 93 ILE A CA 1
ATOM 714 C C . ILE A 1 93 ? -3.574 6.162 16.323 1.00 88.75 93 ILE A C 1
ATOM 716 O O . ILE A 1 93 ? -3.166 6.543 15.228 1.00 88.75 93 ILE A O 1
ATOM 720 N N . GLY A 1 94 ? -3.298 6.828 17.446 1.00 83.06 94 GLY A N 1
ATOM 721 C CA . GLY A 1 94 ? -2.432 8.005 17.457 1.00 83.06 94 GLY A CA 1
ATOM 722 C C . GLY A 1 94 ? -0.997 7.686 17.012 1.00 83.06 94 GLY A C 1
ATOM 723 O O . GLY A 1 94 ? -0.466 6.610 17.292 1.00 83.06 94 GLY A O 1
ATOM 724 N N . ALA A 1 95 ? -0.326 8.662 16.391 1.00 77.75 95 ALA A N 1
ATOM 725 C CA . ALA A 1 95 ? 0.999 8.501 15.773 1.00 77.75 95 ALA A CA 1
ATOM 726 C C . ALA A 1 95 ? 2.085 7.896 16.693 1.00 77.75 95 ALA A C 1
ATOM 728 O O . ALA A 1 95 ? 3.021 7.261 16.214 1.00 77.75 95 ALA A O 1
ATOM 729 N N . GLY A 1 96 ? 1.970 8.066 18.017 1.00 72.69 96 GLY A N 1
ATOM 730 C CA . GLY A 1 96 ? 2.906 7.486 18.990 1.00 72.69 96 GLY A CA 1
ATOM 731 C C . GLY A 1 96 ? 2.819 5.959 19.134 1.00 72.69 96 GLY A C 1
ATOM 732 O O . GLY A 1 96 ? 3.789 5.332 19.563 1.00 72.69 96 GLY A O 1
ATOM 733 N N . PHE A 1 97 ? 1.686 5.359 18.766 1.00 75.06 97 PHE A N 1
ATOM 734 C CA . PHE A 1 97 ? 1.448 3.913 18.824 1.00 75.06 97 PHE A CA 1
ATOM 735 C C . PHE A 1 97 ? 1.416 3.255 17.443 1.00 75.06 97 PHE A C 1
ATOM 737 O O . PHE A 1 97 ? 1.633 2.049 17.348 1.00 75.06 97 PHE A O 1
ATOM 744 N N . ASP A 1 98 ? 1.227 4.047 16.389 1.00 67.19 98 ASP A N 1
ATOM 745 C CA . ASP A 1 98 ? 1.163 3.594 14.996 1.00 67.19 98 ASP A CA 1
ATOM 746 C C . ASP A 1 98 ? 2.435 2.833 14.565 1.00 67.19 98 ASP A C 1
ATOM 748 O O . ASP A 1 98 ? 2.387 1.806 13.898 1.00 67.19 98 ASP A O 1
ATOM 752 N N . GLN A 1 99 ? 3.604 3.254 15.062 1.00 66.81 99 GLN A N 1
ATOM 753 C CA . GLN A 1 99 ? 4.885 2.592 14.771 1.00 66.81 99 GLN A CA 1
ATOM 754 C C . GLN A 1 99 ? 5.175 1.366 15.656 1.00 66.81 99 GLN A C 1
ATOM 756 O O . GLN A 1 99 ? 6.238 0.751 15.542 1.00 66.81 99 GLN A O 1
ATOM 761 N N . SER A 1 100 ? 4.312 1.035 16.621 1.00 70.12 100 SER A N 1
ATOM 762 C CA . SER A 1 100 ? 4.550 -0.051 17.586 1.00 70.12 100 SER A CA 1
ATOM 763 C C . SER A 1 100 ? 3.238 -0.598 18.179 1.00 70.12 100 SER A C 1
ATOM 765 O O . SER A 1 100 ? 3.026 -0.481 19.392 1.00 70.12 100 SER A O 1
ATOM 767 N N . PRO A 1 101 ? 2.376 -1.245 17.373 1.00 68.50 101 PRO A N 1
ATOM 768 C CA . PRO A 1 101 ? 1.066 -1.736 17.817 1.00 68.50 101 PRO A CA 1
ATOM 769 C C . PRO A 1 101 ? 1.145 -2.754 18.968 1.00 68.50 101 PRO A C 1
ATOM 771 O O . PRO A 1 101 ? 0.246 -2.806 19.805 1.00 68.50 101 PRO A O 1
ATOM 774 N N . GLY A 1 102 ? 2.254 -3.498 19.092 1.00 74.81 102 GLY A N 1
ATOM 775 C CA . GLY A 1 102 ? 2.493 -4.419 20.214 1.00 74.81 102 GLY A CA 1
ATOM 776 C C . GLY A 1 102 ? 2.427 -3.750 21.594 1.00 74.81 102 GLY A C 1
ATOM 777 O O . GLY A 1 102 ? 1.940 -4.358 22.543 1.00 74.81 102 GLY A O 1
ATOM 778 N N . LYS A 1 103 ? 2.782 -2.460 21.694 1.00 84.50 103 LYS A N 1
ATOM 779 C CA . LYS A 1 103 ? 2.679 -1.705 22.955 1.00 84.50 103 LYS A CA 1
ATOM 780 C C . LYS A 1 103 ? 1.236 -1.568 23.438 1.00 84.50 103 LYS A C 1
ATOM 782 O O . LYS A 1 103 ? 1.007 -1.495 24.641 1.00 84.50 103 LYS A O 1
ATOM 787 N N . ILE A 1 104 ? 0.267 -1.526 22.520 1.00 88.19 104 ILE A N 1
ATOM 788 C CA . ILE A 1 104 ? -1.158 -1.456 22.869 1.00 88.19 104 ILE A CA 1
ATOM 789 C C . ILE A 1 104 ? -1.566 -2.760 23.551 1.00 88.19 104 ILE A C 1
ATOM 791 O O . ILE A 1 104 ? -2.168 -2.730 24.622 1.00 88.19 104 ILE A O 1
ATOM 795 N N . ALA A 1 105 ? -1.182 -3.899 22.968 1.00 88.81 105 ALA A N 1
ATOM 796 C CA . ALA A 1 105 ? -1.463 -5.212 23.537 1.00 88.81 105 ALA A CA 1
ATOM 797 C C . ALA A 1 105 ? -0.829 -5.383 24.929 1.00 88.81 105 ALA A C 1
ATOM 799 O O . ALA A 1 105 ? -1.512 -5.835 25.846 1.00 88.81 105 ALA A O 1
ATOM 800 N N . ASP A 1 106 ? 0.419 -4.937 25.111 1.00 90.00 106 ASP A N 1
ATOM 801 C CA . ASP A 1 106 ? 1.131 -4.991 26.398 1.00 90.00 106 ASP A CA 1
ATOM 802 C C . ASP A 1 106 ? 0.455 -4.159 27.502 1.00 90.00 106 ASP A C 1
ATOM 804 O O . ASP A 1 106 ? 0.512 -4.501 28.688 1.00 90.00 106 ASP A O 1
ATOM 808 N N . VAL A 1 107 ? -0.155 -3.026 27.139 1.00 90.44 107 VAL A N 1
ATOM 809 C CA . VAL A 1 107 ? -0.930 -2.210 28.082 1.00 90.44 107 VAL A CA 1
ATOM 810 C C . VAL A 1 107 ? -2.250 -2.900 28.399 1.00 90.44 107 VAL A C 1
ATOM 812 O O . VAL A 1 107 ? -2.568 -3.102 29.571 1.00 90.44 107 VAL A O 1
ATOM 815 N N . PHE A 1 108 ? -2.995 -3.309 27.371 1.00 93.62 108 PHE A N 1
ATOM 816 C CA . PHE A 1 108 ? -4.296 -3.950 27.539 1.00 93.62 108 PHE A CA 1
ATOM 817 C C . PHE A 1 108 ? -4.213 -5.218 28.386 1.00 93.62 108 PHE A C 1
ATOM 819 O O . PHE A 1 108 ? -5.052 -5.392 29.266 1.00 93.62 108 PHE A O 1
ATOM 826 N N . SER A 1 109 ? -3.179 -6.049 28.215 1.00 92.44 109 SER A N 1
ATOM 827 C CA . SER A 1 109 ? -3.028 -7.302 28.968 1.00 92.44 109 SER A CA 1
ATOM 828 C C . SER A 1 109 ? -2.929 -7.115 30.488 1.00 92.44 109 SER A C 1
ATOM 830 O O . SER A 1 109 ? -3.089 -8.080 31.232 1.00 92.44 109 SER A O 1
ATOM 832 N N . LYS A 1 110 ? -2.652 -5.895 30.972 1.00 94.56 110 LYS A N 1
ATOM 833 C CA . LYS A 1 110 ? -2.592 -5.574 32.410 1.00 94.56 110 LYS A CA 1
ATOM 834 C C . LYS A 1 110 ? -3.964 -5.297 33.024 1.00 94.56 110 LYS A C 1
ATOM 836 O O . LYS A 1 110 ? -4.130 -5.492 34.224 1.00 94.56 110 LYS A O 1
ATOM 841 N N . TYR A 1 111 ? -4.922 -4.831 32.223 1.00 94.06 111 TYR A N 1
ATOM 842 C CA . TYR A 1 111 ? -6.211 -4.324 32.708 1.00 94.06 111 TYR A CA 1
ATOM 843 C C . TYR A 1 111 ? -7.409 -5.082 32.136 1.00 94.06 111 TYR A C 1
ATOM 845 O O . TYR A 1 111 ? -8.443 -5.158 32.798 1.00 94.06 111 TYR A O 1
ATOM 853 N N . TYR A 1 112 ? -7.287 -5.631 30.926 1.00 95.62 112 TYR A N 1
ATOM 854 C CA . TYR A 1 112 ? -8.368 -6.195 30.126 1.00 95.62 112 TYR A CA 1
ATOM 855 C C . TYR A 1 112 ? -8.103 -7.661 29.780 1.00 95.62 112 TYR A C 1
ATOM 857 O O . TYR A 1 112 ? -7.038 -8.014 29.280 1.00 95.62 112 TYR A O 1
ATOM 865 N N . SER A 1 113 ? -9.091 -8.517 30.049 1.00 92.56 113 SER A N 1
ATOM 866 C CA . SER A 1 113 ? -9.012 -9.971 29.850 1.00 92.56 113 SER A CA 1
ATOM 867 C C . SER A 1 113 ? -9.906 -10.503 28.726 1.00 92.56 113 SER A C 1
ATOM 869 O O . SER A 1 113 ? -9.942 -11.713 28.510 1.00 92.56 113 SER A O 1
ATOM 871 N N . GLY A 1 114 ? -10.650 -9.628 28.043 1.00 90.19 114 GLY A N 1
ATOM 872 C CA . GLY A 1 114 ? -11.416 -9.996 26.852 1.00 90.19 114 GLY A CA 1
ATOM 873 C C . GLY A 1 114 ? -10.546 -10.043 25.595 1.00 90.19 114 GLY A C 1
ATOM 874 O O . GLY A 1 114 ? -9.327 -9.871 25.654 1.00 90.19 114 GLY A O 1
ATOM 875 N N . ASP A 1 115 ? -11.176 -10.241 24.440 1.00 91.50 115 ASP A N 1
ATOM 876 C CA . ASP A 1 115 ? -10.440 -10.303 23.177 1.00 91.50 115 ASP A CA 1
ATOM 877 C C . ASP A 1 115 ? -10.124 -8.892 22.673 1.00 91.50 115 ASP A C 1
ATOM 879 O O . ASP A 1 115 ? -11.026 -8.090 22.415 1.00 91.50 115 ASP A O 1
ATOM 883 N N . LEU A 1 116 ? -8.838 -8.609 22.481 1.00 92.38 116 LEU A N 1
ATOM 884 C CA . LEU A 1 116 ? -8.356 -7.378 21.865 1.00 92.38 116 LEU A CA 1
ATOM 885 C C . LEU A 1 116 ? -8.006 -7.607 20.394 1.00 92.38 116 LEU A C 1
ATOM 887 O O . LEU A 1 116 ? -7.293 -8.549 20.050 1.00 92.38 116 LEU A O 1
ATOM 891 N N . ILE A 1 117 ? -8.430 -6.678 19.543 1.00 91.69 117 ILE A N 1
ATOM 892 C CA . ILE A 1 117 ? -7.981 -6.550 18.158 1.00 91.69 117 ILE A CA 1
ATOM 893 C C . ILE A 1 117 ? -7.405 -5.152 17.990 1.00 91.69 117 ILE A C 1
ATOM 895 O O . ILE A 1 117 ? -8.107 -4.167 18.190 1.00 91.69 117 ILE A O 1
ATOM 899 N N . VAL A 1 118 ? -6.147 -5.053 17.582 1.00 91.19 118 VAL A N 1
ATOM 900 C CA . VAL A 1 118 ? -5.584 -3.794 17.088 1.00 91.19 118 VAL A CA 1
ATOM 901 C C . VAL A 1 118 ? -5.800 -3.792 15.579 1.00 91.19 118 VAL A C 1
ATOM 903 O O . VAL A 1 118 ? -5.328 -4.700 14.898 1.00 91.19 118 VAL A O 1
ATOM 906 N N . ALA A 1 119 ? -6.614 -2.868 15.069 1.00 88.44 119 ALA A N 1
ATOM 907 C CA . ALA A 1 119 ? -6.969 -2.857 13.657 1.00 88.44 119 ALA A CA 1
ATOM 908 C C . ALA A 1 119 ? -5.843 -2.287 12.794 1.00 88.44 119 ALA A C 1
ATOM 910 O O . ALA A 1 119 ? -5.231 -1.279 13.136 1.00 88.44 119 ALA A O 1
ATOM 911 N N . GLU A 1 120 ? -5.647 -2.925 11.648 1.00 84.44 120 GLU A N 1
ATOM 912 C CA . GLU A 1 120 ? -4.844 -2.451 10.532 1.00 84.44 120 GLU A CA 1
ATOM 913 C C . GLU A 1 120 ? -5.776 -2.241 9.332 1.00 84.44 120 GLU A C 1
ATOM 915 O O . GLU A 1 120 ? -6.942 -2.668 9.327 1.00 84.44 120 GLU A O 1
ATOM 920 N N . ASP A 1 121 ? -5.265 -1.594 8.291 1.00 79.50 121 ASP A N 1
ATOM 921 C CA . ASP A 1 121 ? -6.006 -1.438 7.047 1.00 79.50 121 ASP A CA 1
ATOM 922 C C . ASP A 1 121 ? -6.395 -2.811 6.479 1.00 79.50 121 ASP A C 1
ATOM 924 O O . ASP A 1 121 ? -5.575 -3.710 6.300 1.00 79.50 121 ASP A O 1
ATOM 928 N N . GLY A 1 122 ? -7.690 -2.979 6.204 1.00 76.88 122 GLY A N 1
ATOM 929 C CA . GLY A 1 122 ? -8.244 -4.243 5.720 1.00 76.88 122 GLY A CA 1
ATOM 930 C C . GLY A 1 122 ? -8.626 -5.246 6.812 1.00 76.88 122 GLY A C 1
ATOM 931 O O . GLY A 1 122 ? -9.121 -6.322 6.467 1.00 76.88 122 GLY A O 1
ATOM 932 N N . THR A 1 123 ? -8.483 -4.921 8.105 1.00 80.56 123 THR A N 1
ATOM 933 C CA . THR A 1 123 ? -8.983 -5.776 9.194 1.00 80.56 123 THR A CA 1
ATOM 934 C C . THR A 1 123 ? -10.475 -6.072 9.021 1.00 80.56 123 THR A C 1
ATOM 936 O O . THR A 1 123 ? -11.319 -5.175 8.979 1.00 80.56 123 THR A O 1
ATOM 939 N N . ARG A 1 124 ? -10.820 -7.364 8.965 1.00 80.88 124 ARG A N 1
ATOM 940 C CA . ARG A 1 124 ? -12.204 -7.846 8.868 1.00 80.88 124 ARG A CA 1
ATOM 941 C C . ARG A 1 124 ? -12.646 -8.471 10.179 1.00 80.88 124 ARG A C 1
ATOM 943 O O . ARG A 1 124 ? -11.935 -9.279 10.766 1.00 80.88 124 ARG A O 1
ATOM 950 N N . VAL A 1 125 ? -13.867 -8.153 10.602 1.00 81.75 125 VAL A N 1
ATOM 951 C CA . VAL A 1 125 ? -14.473 -8.728 11.806 1.00 81.75 125 VAL A CA 1
ATOM 952 C C . VAL A 1 125 ? -15.780 -9.418 11.459 1.00 81.75 125 VAL A C 1
ATOM 954 O O . VAL A 1 125 ? -16.728 -8.808 10.967 1.00 81.75 125 VAL A O 1
ATOM 957 N N . GLN A 1 126 ? -15.853 -10.716 11.753 1.00 78.12 126 GLN A N 1
ATOM 958 C CA . GLN A 1 126 ? -17.060 -11.499 11.524 1.00 78.12 126 GLN A CA 1
ATOM 959 C C . GLN A 1 126 ? -17.986 -11.451 12.748 1.00 78.12 126 GLN A C 1
ATOM 961 O O . GLN A 1 126 ? -17.829 -12.218 13.699 1.00 78.12 126 GLN A O 1
ATOM 966 N N . LEU A 1 127 ? -19.004 -10.590 12.687 1.00 72.56 127 LEU A N 1
ATOM 967 C CA . LEU A 1 127 ? -19.927 -10.314 13.799 1.00 72.56 127 LEU A CA 1
ATOM 968 C C . LEU A 1 127 ? -20.681 -11.556 14.321 1.00 72.56 127 LEU A C 1
ATOM 970 O O . LEU A 1 127 ? -20.984 -11.649 15.506 1.00 72.56 127 LEU A O 1
ATOM 974 N N . SER A 1 128 ? -20.924 -12.566 13.477 1.00 64.69 128 SER A N 1
ATOM 975 C CA . SER A 1 128 ? -21.587 -13.819 13.878 1.00 64.69 128 SER A CA 1
ATOM 976 C C . SER A 1 128 ? -20.749 -14.717 14.804 1.00 64.69 128 SER A C 1
ATOM 978 O O . SER A 1 128 ? -21.292 -15.658 15.388 1.00 64.69 128 SER A O 1
ATOM 980 N N . LYS A 1 129 ? -19.433 -14.481 14.914 1.00 63.94 129 LYS A N 1
ATOM 981 C CA . LYS A 1 129 ? -18.520 -15.255 15.778 1.00 63.94 129 LYS A CA 1
ATOM 982 C C . LYS A 1 129 ? -18.323 -14.635 17.162 1.00 63.94 129 LYS A C 1
ATOM 984 O O . LYS A 1 129 ? -18.019 -15.371 18.095 1.00 63.94 129 LYS A O 1
ATOM 989 N N . ILE A 1 130 ? -18.597 -13.338 17.293 1.00 63.34 130 ILE A N 1
ATOM 990 C CA . ILE A 1 130 ? -18.387 -12.534 18.507 1.00 63.34 130 ILE A CA 1
ATOM 991 C C . ILE A 1 130 ? -19.122 -13.151 19.704 1.00 63.34 130 ILE A C 1
ATOM 993 O O . ILE A 1 130 ? -18.533 -13.413 20.736 1.00 63.34 130 ILE A O 1
ATOM 997 N N . ARG A 1 131 ? -20.376 -13.583 19.545 1.00 59.41 131 ARG A N 1
ATOM 998 C CA . ARG A 1 131 ? -21.123 -14.191 20.660 1.00 59.41 131 ARG A CA 1
ATOM 999 C C . ARG A 1 131 ? -20.690 -15.609 21.065 1.00 59.41 131 ARG A C 1
ATOM 1001 O O . ARG A 1 131 ? -21.158 -16.113 22.081 1.00 59.41 131 ARG A O 1
ATOM 1008 N N . LYS A 1 132 ? -19.881 -16.307 20.256 1.00 52.59 132 LYS A N 1
ATOM 1009 C CA . LYS A 1 132 ? -19.537 -17.725 20.489 1.00 52.59 132 LYS A CA 1
ATOM 1010 C C . LYS A 1 132 ? -18.251 -17.920 21.301 1.00 52.59 132 LYS A C 1
ATOM 1012 O O . LYS A 1 132 ? -17.803 -19.063 21.376 1.00 52.59 132 LYS A O 1
ATOM 1017 N N . ASN A 1 133 ? -17.643 -16.860 21.856 1.00 50.47 133 ASN A N 1
ATOM 1018 C CA . ASN A 1 133 ? -16.280 -16.902 22.423 1.00 50.47 133 ASN A CA 1
ATOM 1019 C C . ASN A 1 133 ? -15.287 -17.609 21.478 1.00 50.47 133 ASN A C 1
ATOM 1021 O O . ASN A 1 133 ? -14.361 -18.296 21.903 1.00 50.47 133 ASN A O 1
ATOM 1025 N N . LYS A 1 134 ? -15.529 -17.517 20.166 1.00 44.16 134 LYS A N 1
ATOM 1026 C CA . LYS A 1 134 ? -14.641 -18.074 19.154 1.00 44.16 134 LYS A CA 1
ATOM 1027 C C . LYS A 1 134 ? -13.910 -16.902 18.548 1.00 44.16 134 LYS A C 1
ATOM 1029 O O . LYS A 1 134 ? -14.538 -16.101 17.860 1.00 44.16 134 LYS A O 1
ATOM 1034 N N . THR A 1 135 ? -12.614 -16.864 18.843 1.00 44.19 135 THR A N 1
ATOM 1035 C CA . THR A 1 135 ? -11.570 -16.012 18.278 1.00 44.19 135 THR A CA 1
ATOM 1036 C C . THR A 1 135 ? -12.042 -15.284 17.026 1.00 44.19 135 THR A C 1
ATOM 1038 O O . THR A 1 135 ? -12.350 -15.905 15.999 1.00 44.19 135 THR A O 1
ATOM 1041 N N . ILE A 1 136 ? -12.121 -13.959 17.119 1.00 50.44 136 ILE A N 1
ATOM 1042 C CA . ILE A 1 136 ? -12.330 -13.120 15.947 1.00 50.44 136 ILE A CA 1
ATOM 1043 C C . ILE A 1 136 ? -11.111 -13.341 15.047 1.00 50.44 136 ILE A C 1
ATOM 1045 O O . ILE A 1 136 ? -9.980 -13.097 15.455 1.00 50.44 136 ILE A O 1
ATOM 1049 N N . LEU A 1 137 ? -11.332 -13.862 13.837 1.00 42.88 137 LEU A N 1
ATOM 1050 C CA . LEU A 1 137 ? -10.283 -13.974 12.827 1.00 42.88 137 LEU A CA 1
ATOM 1051 C C . LEU A 1 137 ? -9.953 -12.564 12.329 1.00 42.88 137 LEU A C 1
ATOM 1053 O O . LEU A 1 137 ? -10.465 -12.139 11.299 1.00 42.88 137 LEU A O 1
ATOM 1057 N N . ALA A 1 138 ? -9.132 -11.838 13.080 1.00 42.84 138 ALA A N 1
ATOM 1058 C CA . ALA A 1 138 ? -8.415 -10.683 12.577 1.00 42.84 138 ALA A CA 1
ATOM 1059 C C . ALA A 1 138 ? -7.160 -11.211 11.877 1.00 42.84 138 ALA A C 1
ATOM 1061 O O . ALA A 1 138 ? -6.079 -11.245 12.452 1.00 42.84 138 ALA A O 1
ATOM 1062 N N . GLN A 1 139 ? -7.327 -11.728 10.662 1.00 43.94 139 GLN A N 1
ATOM 1063 C CA . GLN A 1 139 ? -6.198 -11.874 9.754 1.00 43.94 139 GLN A CA 1
ATOM 1064 C C . GLN A 1 139 ? -6.484 -10.991 8.544 1.00 43.94 139 GLN A C 1
ATOM 1066 O O . GLN A 1 139 ? -7.517 -11.199 7.897 1.00 43.94 139 GLN A O 1
ATOM 1071 N N . PRO A 1 140 ? -5.620 -10.017 8.210 1.00 39.72 140 PRO A N 1
ATOM 1072 C CA . PRO A 1 140 ? -5.480 -9.674 6.809 1.00 39.72 140 PRO A CA 1
ATOM 1073 C C . PRO A 1 140 ? -5.005 -10.967 6.144 1.00 39.72 140 PRO A C 1
ATOM 1075 O O . PRO A 1 140 ? -3.954 -11.483 6.510 1.00 39.72 140 PRO A O 1
ATOM 1078 N N . GLU A 1 141 ? -5.799 -11.565 5.256 1.00 38.53 141 GLU A N 1
ATOM 1079 C CA . GLU A 1 141 ? -5.271 -12.623 4.391 1.00 38.53 141 GLU A CA 1
ATOM 1080 C C . GLU A 1 141 ? -4.065 -12.002 3.673 1.00 38.53 141 GLU A C 1
ATOM 1082 O O . GLU A 1 141 ? -4.255 -11.053 2.902 1.00 38.53 141 GLU A O 1
ATOM 1087 N N . PRO A 1 142 ? -2.820 -12.437 3.950 1.00 38.00 142 PRO A N 1
ATOM 1088 C CA . PRO A 1 142 ? -1.692 -11.921 3.211 1.00 38.00 142 PRO A CA 1
ATOM 1089 C C . PRO A 1 142 ? -1.923 -12.325 1.761 1.00 38.00 142 PRO A C 1
ATOM 1091 O O . PRO A 1 142 ? -1.978 -13.516 1.443 1.00 38.00 142 PRO A O 1
ATOM 1094 N N . VAL A 1 143 ? -2.074 -11.338 0.875 1.00 39.50 143 VAL A N 1
ATOM 1095 C CA . VAL A 1 143 ? -2.061 -11.592 -0.564 1.00 39.50 143 VAL A CA 1
ATOM 1096 C C . VAL A 1 143 ? -0.695 -12.198 -0.854 1.00 39.50 143 VAL A C 1
ATOM 1098 O O . VAL A 1 143 ? 0.322 -11.503 -0.871 1.00 39.50 143 VAL A O 1
ATOM 1101 N N . SER A 1 144 ? -0.654 -13.525 -0.969 1.00 34.56 144 SER A N 1
ATOM 1102 C CA . SER A 1 144 ? 0.588 -14.252 -1.194 1.00 34.56 144 SER A CA 1
ATOM 1103 C C . SER A 1 144 ? 1.244 -13.679 -2.447 1.00 34.56 144 SER A C 1
ATOM 1105 O O . SER A 1 144 ? 0.549 -13.519 -3.456 1.00 34.56 144 SER A O 1
ATOM 1107 N N . PRO A 1 145 ? 2.549 -13.346 -2.418 1.00 33.84 145 PRO A N 1
ATOM 1108 C CA . PRO A 1 145 ? 3.209 -12.761 -3.571 1.00 33.84 145 PRO A CA 1
ATOM 1109 C C . PRO A 1 145 ? 3.053 -13.714 -4.754 1.00 33.84 145 PRO A C 1
ATOM 1111 O O . PRO A 1 145 ? 3.558 -14.841 -4.741 1.00 33.84 145 PRO A O 1
ATOM 1114 N N . VAL A 1 146 ? 2.309 -13.270 -5.767 1.00 42.06 146 VAL A N 1
ATOM 1115 C CA . VAL A 1 146 ? 2.124 -14.041 -6.992 1.00 42.06 146 VAL A CA 1
ATOM 1116 C C . VAL A 1 146 ? 3.501 -14.185 -7.632 1.00 42.06 146 VAL A C 1
ATOM 1118 O O . VAL A 1 146 ? 4.126 -13.195 -8.008 1.00 42.06 146 VAL A O 1
ATOM 1121 N N . LYS A 1 147 ? 4.012 -15.418 -7.718 1.00 36.06 147 LYS A N 1
ATOM 1122 C CA . LYS A 1 147 ? 5.268 -15.706 -8.421 1.00 36.06 147 LYS A CA 1
ATOM 1123 C C . LYS A 1 147 ? 5.090 -15.348 -9.897 1.00 36.06 147 LYS A C 1
ATOM 1125 O O . LYS A 1 147 ? 4.233 -15.913 -10.571 1.00 36.06 147 LYS A O 1
ATOM 1130 N N . ILE A 1 148 ? 5.892 -14.403 -10.380 1.00 39.94 148 ILE A N 1
ATOM 1131 C CA . ILE A 1 148 ? 5.775 -13.844 -11.729 1.00 39.94 148 ILE A CA 1
ATOM 1132 C C . ILE A 1 148 ? 6.633 -14.666 -12.699 1.00 39.94 148 ILE A C 1
ATOM 1134 O O . ILE A 1 148 ? 7.859 -14.676 -12.588 1.00 39.94 148 ILE A O 1
ATOM 1138 N N . SER A 1 149 ? 5.991 -15.314 -13.675 1.00 40.53 149 SER A N 1
ATOM 1139 C CA . SER A 1 149 ? 6.611 -15.755 -14.931 1.00 40.53 149 SER A CA 1
ATOM 1140 C C . SER A 1 149 ? 5.960 -15.022 -16.107 1.00 40.53 149 SER A C 1
ATOM 1142 O O . SER A 1 149 ? 4.781 -14.688 -16.066 1.00 40.53 149 SER A O 1
ATOM 1144 N N . ALA A 1 150 ? 6.746 -14.709 -17.135 1.00 45.16 150 ALA A N 1
ATOM 1145 C CA . ALA A 1 150 ? 6.341 -13.861 -18.252 1.00 45.16 150 ALA A CA 1
ATOM 1146 C C . ALA A 1 150 ? 5.559 -14.647 -19.322 1.00 45.16 150 ALA A C 1
ATOM 1148 O O . ALA A 1 150 ? 6.106 -14.955 -20.377 1.00 45.16 150 ALA A O 1
ATOM 1149 N N . ASP A 1 151 ? 4.293 -14.980 -19.053 1.00 48.84 151 ASP A N 1
ATOM 1150 C CA . ASP A 1 151 ? 3.403 -15.595 -20.048 1.00 48.84 151 ASP A CA 1
ATOM 1151 C C . ASP A 1 151 ? 2.112 -14.773 -20.239 1.00 48.84 151 ASP A C 1
ATOM 1153 O O . ASP A 1 151 ? 1.502 -14.295 -19.278 1.00 48.84 151 ASP A O 1
ATOM 1157 N N . HIS A 1 152 ? 1.665 -14.592 -21.486 1.00 50.56 152 HIS A N 1
ATOM 1158 C CA . HIS A 1 152 ? 0.542 -13.701 -21.833 1.00 50.56 152 HIS A CA 1
ATOM 1159 C C . HIS A 1 152 ? -0.800 -14.159 -21.239 1.00 50.56 152 HIS A C 1
ATOM 1161 O O . HIS A 1 152 ? -1.654 -13.329 -20.923 1.00 50.56 152 HIS A O 1
ATOM 1167 N N . ARG A 1 153 ? -0.981 -15.469 -21.019 1.00 47.06 153 ARG A N 1
ATOM 1168 C CA . ARG A 1 153 ? -2.156 -16.013 -20.309 1.00 47.06 153 ARG A CA 1
ATOM 1169 C C . ARG A 1 153 ? -2.186 -15.608 -18.832 1.00 47.06 153 ARG A C 1
ATOM 1171 O O . ARG A 1 153 ? -3.262 -15.493 -18.252 1.00 47.06 153 ARG A O 1
ATOM 1178 N N . GLN A 1 154 ? -1.021 -15.361 -18.238 1.00 58.16 154 GLN A N 1
ATOM 1179 C CA . GLN A 1 154 ? -0.884 -14.956 -16.841 1.00 58.16 154 GLN A CA 1
ATOM 1180 C C . GLN A 1 154 ? -1.213 -13.470 -16.643 1.00 58.16 154 GLN A C 1
ATOM 1182 O O . GLN A 1 154 ? -1.775 -13.115 -15.614 1.00 58.16 154 GLN A O 1
ATOM 1187 N N . ALA A 1 155 ? -0.957 -12.613 -17.639 1.00 58.19 155 ALA A N 1
ATOM 1188 C CA . ALA A 1 155 ? -1.286 -11.185 -17.573 1.00 58.19 155 ALA A CA 1
ATOM 1189 C C . ALA A 1 155 ? -2.801 -10.934 -17.481 1.00 58.19 155 ALA A C 1
ATOM 1191 O O . ALA A 1 155 ? -3.250 -10.211 -16.598 1.00 58.19 155 ALA A O 1
ATOM 1192 N N . ALA A 1 156 ? -3.603 -11.602 -18.319 1.00 64.19 156 ALA A N 1
ATOM 1193 C CA . ALA A 1 156 ? -5.063 -11.504 -18.244 1.00 64.19 156 ALA A CA 1
ATOM 1194 C C . ALA A 1 156 ? -5.613 -12.036 -16.905 1.00 64.19 156 ALA A C 1
ATOM 1196 O O . ALA A 1 156 ? -6.548 -11.466 -16.345 1.00 64.19 156 ALA A O 1
ATOM 1197 N N . ALA A 1 157 ? -4.999 -13.094 -16.362 1.00 70.25 157 ALA A N 1
ATOM 1198 C CA . ALA A 1 157 ? -5.341 -13.617 -15.043 1.00 70.25 157 ALA A CA 1
ATOM 1199 C C . ALA A 1 157 ? -4.985 -12.627 -13.917 1.00 70.25 157 ALA A C 1
ATOM 1201 O O . ALA A 1 157 ? -5.766 -12.463 -12.985 1.00 70.25 157 ALA A O 1
ATOM 1202 N N . LEU A 1 158 ? -3.852 -11.926 -14.016 1.00 76.94 158 LEU A N 1
ATOM 1203 C CA . LEU A 1 158 ? -3.431 -10.905 -13.051 1.00 76.94 158 LEU A CA 1
ATOM 1204 C C . LEU A 1 158 ? -4.340 -9.676 -13.072 1.00 76.94 158 LEU A C 1
ATOM 1206 O O . LEU A 1 158 ? -4.765 -9.234 -12.008 1.00 76.94 158 LEU A O 1
ATOM 1210 N N . SER A 1 159 ? -4.693 -9.161 -14.253 1.00 80.94 159 SER A N 1
ATOM 1211 C CA . SER A 1 159 ? -5.643 -8.047 -14.371 1.00 80.94 159 SER A CA 1
ATOM 1212 C C . SER A 1 159 ? -7.014 -8.431 -13.802 1.00 80.94 159 SER A C 1
ATOM 1214 O O . SER A 1 159 ? -7.638 -7.632 -13.106 1.00 80.94 159 SER A O 1
ATOM 1216 N N . ALA A 1 160 ? -7.460 -9.676 -14.013 1.00 79.38 160 ALA A N 1
ATOM 1217 C CA . ALA A 1 160 ? -8.697 -10.185 -13.423 1.00 79.38 160 ALA A CA 1
ATOM 1218 C C . ALA A 1 160 ? -8.624 -10.293 -11.888 1.00 79.38 160 ALA A C 1
ATOM 1220 O O . ALA A 1 160 ? -9.561 -9.876 -11.210 1.00 79.38 160 ALA A O 1
ATOM 1221 N N . VAL A 1 161 ? -7.518 -10.802 -11.332 1.00 84.38 161 VAL A N 1
ATOM 1222 C CA . VAL A 1 161 ? -7.294 -10.850 -9.874 1.00 84.38 161 VAL A CA 1
ATOM 1223 C C . VAL A 1 161 ? -7.275 -9.440 -9.285 1.00 84.38 161 VAL A C 1
ATOM 1225 O O . VAL A 1 161 ? -7.967 -9.185 -8.306 1.00 84.38 161 VAL A O 1
ATOM 1228 N N . PHE A 1 162 ? -6.554 -8.512 -9.913 1.00 86.88 162 PHE A N 1
ATOM 1229 C CA . PHE A 1 162 ? -6.456 -7.126 -9.464 1.00 86.88 162 PHE A CA 1
ATOM 1230 C C . PHE A 1 162 ? -7.823 -6.429 -9.444 1.00 86.88 162 PHE A C 1
ATOM 1232 O O . PHE A 1 162 ? -8.192 -5.816 -8.443 1.00 86.88 162 PHE A O 1
ATOM 1239 N N . LEU A 1 163 ? -8.613 -6.574 -10.514 1.00 86.38 163 LEU A N 1
ATOM 1240 C CA . LEU A 1 163 ? -9.979 -6.044 -10.560 1.00 86.38 163 LEU A CA 1
ATOM 1241 C C . LEU A 1 163 ? -10.870 -6.668 -9.490 1.00 86.38 163 LEU A C 1
ATOM 1243 O O . LEU A 1 163 ? -11.628 -5.949 -8.843 1.00 86.38 163 LEU A O 1
ATOM 1247 N N . ASN A 1 164 ? -10.768 -7.982 -9.289 1.00 82.75 164 ASN A N 1
ATOM 1248 C CA . ASN A 1 164 ? -11.548 -8.685 -8.280 1.00 82.75 164 ASN A CA 1
ATOM 1249 C C . ASN A 1 164 ? -11.224 -8.164 -6.871 1.00 82.75 164 ASN A C 1
ATOM 1251 O O . ASN A 1 164 ? -12.138 -7.821 -6.130 1.00 82.75 164 ASN A O 1
ATOM 1255 N N . THR A 1 165 ? -9.943 -7.984 -6.541 1.00 81.94 165 THR A N 1
ATOM 1256 C CA . THR A 1 165 ? -9.518 -7.375 -5.272 1.00 81.94 165 THR A CA 1
ATOM 1257 C C . THR A 1 165 ? -10.084 -5.965 -5.104 1.00 81.94 165 THR A C 1
ATOM 1259 O O . THR A 1 165 ? -10.706 -5.667 -4.087 1.00 81.94 165 THR A O 1
ATOM 1262 N N . LEU A 1 166 ? -9.959 -5.093 -6.109 1.00 84.88 166 LEU A N 1
ATOM 1263 C CA . LEU A 1 166 ? -10.514 -3.736 -6.022 1.00 84.88 166 LEU A CA 1
ATOM 1264 C C . LEU A 1 166 ? -12.038 -3.727 -5.815 1.00 84.88 166 LEU A C 1
ATOM 1266 O O . LEU A 1 166 ? -12.560 -2.891 -5.078 1.00 84.88 166 LEU A O 1
ATOM 1270 N N . GLN A 1 167 ? -12.756 -4.654 -6.445 1.00 84.00 167 GLN A N 1
ATOM 1271 C CA . GLN A 1 167 ? -14.214 -4.717 -6.366 1.00 84.00 167 GLN A CA 1
ATOM 1272 C C . GLN A 1 167 ? -14.720 -5.378 -5.083 1.00 84.00 167 GLN A C 1
ATOM 1274 O O . GLN A 1 167 ? -15.666 -4.883 -4.479 1.00 84.00 167 GLN A O 1
ATOM 1279 N N . GLN A 1 168 ? -14.126 -6.497 -4.674 1.00 77.31 168 GLN A N 1
ATOM 1280 C CA . GLN A 1 168 ? -14.616 -7.298 -3.550 1.00 77.31 168 GLN A CA 1
ATOM 1281 C C . GLN A 1 168 ? -13.997 -6.879 -2.224 1.00 77.31 168 GLN A C 1
ATOM 1283 O O . GLN A 1 168 ? -14.674 -6.919 -1.199 1.00 77.31 168 GLN A O 1
ATOM 1288 N N . ASP A 1 169 ? -12.728 -6.466 -2.237 1.00 75.12 169 ASP A N 1
ATOM 1289 C CA . ASP A 1 169 ? -12.000 -6.169 -1.006 1.00 75.12 169 ASP A CA 1
ATOM 1290 C C . ASP A 1 169 ? -12.004 -4.683 -0.662 1.00 75.12 169 ASP A C 1
ATOM 1292 O O . ASP A 1 169 ? -12.061 -4.336 0.517 1.00 75.12 169 ASP A O 1
ATOM 1296 N N . PHE A 1 170 ? -12.013 -3.821 -1.681 1.00 76.75 170 PHE A N 1
ATOM 1297 C CA . PHE A 1 170 ? -12.077 -2.363 -1.528 1.00 76.75 170 PHE A CA 1
ATOM 1298 C C .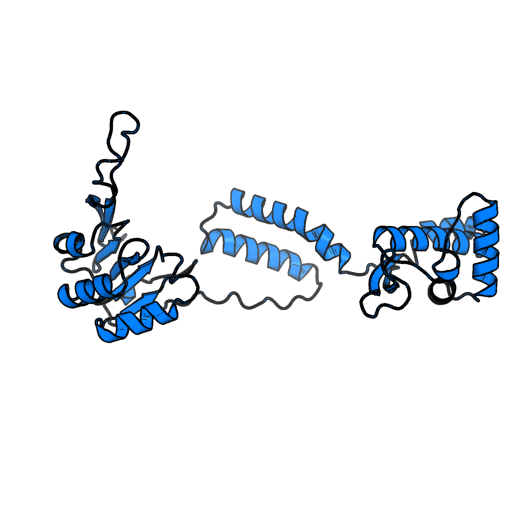 PHE A 1 170 ? -13.440 -1.772 -1.914 1.00 76.75 170 PHE A C 1
ATOM 1300 O O . PHE A 1 170 ? -13.617 -0.556 -1.867 1.00 76.75 170 PHE A O 1
ATOM 1307 N N . PHE A 1 171 ? -14.411 -2.621 -2.276 1.00 79.56 171 PHE A N 1
ATOM 1308 C CA . PHE A 1 171 ? -15.788 -2.236 -2.614 1.00 79.56 171 PHE A CA 1
ATOM 1309 C C . PHE A 1 171 ? -15.888 -1.154 -3.700 1.00 79.56 171 PHE A C 1
ATOM 1311 O O . PHE A 1 171 ? -16.835 -0.362 -3.722 1.00 79.56 171 PHE A O 1
ATOM 1318 N N . LEU A 1 172 ? -14.914 -1.101 -4.613 1.00 77.56 172 LEU A N 1
ATOM 1319 C CA . LEU A 1 172 ? -14.909 -0.109 -5.678 1.00 77.56 172 LEU A CA 1
ATOM 1320 C C . LEU A 1 172 ? -15.895 -0.501 -6.787 1.00 77.56 172 LEU A C 1
ATOM 1322 O O . LEU A 1 172 ? -15.915 -1.657 -7.221 1.00 77.56 172 LEU A O 1
ATOM 1326 N N . PRO A 1 173 ? -16.678 0.456 -7.321 1.00 87.50 173 PRO A N 1
ATOM 1327 C CA . PRO A 1 173 ? -17.502 0.210 -8.496 1.00 87.50 173 PRO A CA 1
ATOM 1328 C C . PRO A 1 173 ? -16.659 -0.290 -9.674 1.00 87.50 173 PRO A C 1
ATOM 1330 O O . PRO A 1 173 ? -15.534 0.168 -9.882 1.00 87.50 173 PRO A O 1
ATOM 1333 N N . SER A 1 174 ? -17.225 -1.172 -10.504 1.00 78.75 174 SER A N 1
ATOM 1334 C CA . SER A 1 174 ? -16.499 -1.784 -11.629 1.00 78.75 174 SER A CA 1
ATOM 1335 C C . SER A 1 174 ? -15.864 -0.765 -12.579 1.00 78.75 174 SER A C 1
ATOM 1337 O O . SER A 1 174 ? -14.774 -1.015 -13.087 1.00 78.75 174 SER A O 1
ATOM 1339 N N . GLY A 1 175 ? -16.524 0.375 -12.813 1.00 79.19 175 GLY A N 1
ATOM 1340 C CA . GLY A 1 175 ? -15.976 1.453 -13.640 1.00 79.19 175 GLY A CA 1
ATOM 1341 C C . GLY A 1 175 ? -14.714 2.068 -13.031 1.00 79.19 175 GLY A C 1
ATOM 1342 O O . GLY A 1 175 ? -13.705 2.207 -13.717 1.00 79.19 175 GLY A O 1
ATOM 1343 N N . THR A 1 176 ? -14.740 2.359 -11.729 1.00 79.19 176 THR A N 1
ATOM 1344 C CA . THR A 1 176 ? -13.600 2.913 -10.987 1.00 79.19 176 THR A CA 1
ATOM 1345 C C . THR A 1 176 ? -12.445 1.917 -10.908 1.00 79.19 176 THR A C 1
ATOM 1347 O O . THR A 1 176 ? -11.304 2.283 -11.176 1.00 79.19 176 THR A O 1
ATOM 1350 N N . ALA A 1 177 ? -12.726 0.643 -10.613 1.00 81.12 177 ALA A N 1
ATOM 1351 C CA . ALA A 1 177 ? -11.708 -0.409 -10.597 1.00 81.12 177 ALA A CA 1
ATOM 1352 C C . ALA A 1 177 ? -11.021 -0.561 -11.968 1.00 81.12 177 ALA A C 1
ATOM 1354 O O . ALA A 1 177 ? -9.797 -0.668 -12.037 1.00 81.12 177 ALA A O 1
ATOM 1355 N N . GLY A 1 178 ? -11.794 -0.493 -13.060 1.00 83.50 178 GLY A N 1
ATOM 1356 C CA . GLY A 1 178 ? -11.268 -0.506 -14.428 1.00 83.50 178 GLY A CA 1
ATOM 1357 C C . GLY A 1 178 ? -10.347 0.678 -14.731 1.00 83.50 178 GLY A C 1
ATOM 1358 O O . GLY A 1 178 ? -9.273 0.491 -15.297 1.00 83.50 178 GLY A O 1
ATOM 1359 N N . GLN A 1 179 ? -10.721 1.885 -14.301 1.00 82.56 179 GLN A N 1
ATOM 1360 C CA . GLN A 1 179 ? -9.886 3.081 -14.466 1.00 82.56 179 GLN A CA 1
ATOM 1361 C C . GLN A 1 179 ? -8.578 2.995 -13.672 1.00 82.56 179 GLN A C 1
ATOM 1363 O O . GLN A 1 179 ? -7.527 3.379 -14.183 1.00 82.56 179 GLN A O 1
ATOM 1368 N N . ILE A 1 180 ? -8.620 2.459 -12.448 1.00 88.19 180 ILE A N 1
ATOM 1369 C CA . ILE A 1 180 ? -7.419 2.255 -11.628 1.00 88.19 180 ILE A CA 1
ATOM 1370 C C . ILE A 1 180 ? -6.488 1.234 -12.284 1.00 88.19 180 ILE A C 1
ATOM 1372 O O . ILE A 1 180 ? -5.288 1.491 -12.370 1.00 88.19 180 ILE A O 1
ATOM 1376 N N . LEU A 1 181 ? -7.020 0.115 -12.792 1.00 88.38 181 LEU A N 1
ATOM 1377 C CA . LEU A 1 181 ? -6.221 -0.857 -13.542 1.00 88.38 181 LEU A CA 1
ATOM 1378 C C . LEU A 1 181 ? -5.563 -0.198 -14.763 1.00 88.38 181 LEU A C 1
ATOM 1380 O O . LEU A 1 181 ? -4.357 -0.333 -14.945 1.00 88.38 181 LEU A O 1
ATOM 1384 N N . GLN A 1 182 ? -6.324 0.560 -15.555 1.00 79.44 182 GLN A N 1
ATOM 1385 C CA . GLN A 1 182 ? -5.802 1.231 -16.747 1.00 79.44 182 GLN A CA 1
ATOM 1386 C C . GLN A 1 182 ? -4.690 2.237 -16.406 1.00 79.44 182 GLN A C 1
ATOM 1388 O O . GLN A 1 182 ? -3.667 2.297 -17.092 1.00 79.44 182 GLN A O 1
ATOM 1393 N N . ALA A 1 183 ? -4.862 3.014 -15.334 1.00 83.12 183 ALA A N 1
ATOM 1394 C CA . ALA A 1 183 ? -3.843 3.942 -14.857 1.00 83.12 183 ALA A CA 1
ATOM 1395 C C . ALA A 1 183 ? -2.584 3.201 -14.376 1.00 83.12 183 ALA A C 1
ATOM 1397 O O . ALA A 1 183 ? -1.469 3.583 -14.737 1.00 83.12 183 ALA A O 1
ATOM 1398 N N . ALA A 1 184 ? -2.753 2.117 -13.612 1.00 85.75 184 ALA A N 1
ATOM 1399 C CA . ALA A 1 184 ? -1.649 1.288 -13.140 1.00 85.75 184 ALA A CA 1
ATOM 1400 C C . ALA A 1 184 ? -0.872 0.666 -14.309 1.00 85.75 184 ALA A C 1
ATOM 1402 O O . ALA A 1 184 ? 0.353 0.763 -14.346 1.00 85.75 184 ALA A O 1
ATOM 1403 N N . GLU A 1 185 ? -1.564 0.099 -15.299 1.00 81.62 185 GLU A N 1
ATOM 1404 C CA . GLU A 1 185 ? -0.944 -0.441 -16.512 1.00 81.62 185 GLU A CA 1
ATOM 1405 C C . GLU A 1 185 ? -0.184 0.650 -17.276 1.00 81.62 185 GLU A C 1
ATOM 1407 O O . GLU A 1 185 ? 0.983 0.455 -17.613 1.00 81.62 185 GLU A O 1
ATOM 1412 N N . SER A 1 186 ? -0.782 1.828 -17.480 1.00 75.25 186 SER A N 1
ATOM 1413 C CA . SER A 1 186 ? -0.132 2.934 -18.196 1.00 75.25 186 SER A CA 1
ATOM 1414 C C . SER A 1 186 ? 1.134 3.448 -17.502 1.00 75.25 186 SER A C 1
ATOM 1416 O O . SER A 1 186 ? 2.072 3.862 -18.183 1.00 75.25 186 SER A O 1
ATOM 1418 N N . LEU A 1 187 ? 1.165 3.457 -16.167 1.00 78.69 187 LEU A N 1
ATOM 1419 C CA . LEU A 1 187 ? 2.301 3.958 -15.388 1.00 78.69 187 LEU A CA 1
ATOM 1420 C C . LEU A 1 187 ? 3.399 2.904 -15.214 1.00 78.69 187 LEU A C 1
ATOM 1422 O O . LEU A 1 187 ? 4.585 3.234 -15.234 1.00 78.69 187 LEU A O 1
ATOM 1426 N N . LEU A 1 188 ? 3.018 1.637 -15.043 1.00 76.19 188 LEU A N 1
ATOM 1427 C CA . LEU A 1 188 ? 3.955 0.560 -14.728 1.00 76.19 188 LEU A CA 1
ATOM 1428 C C . LEU A 1 188 ? 4.528 -0.112 -15.975 1.00 76.19 188 LEU A C 1
ATOM 1430 O O . LEU A 1 188 ? 5.674 -0.560 -15.927 1.00 76.19 188 LEU A O 1
ATOM 1434 N N . GLN A 1 189 ? 3.797 -0.161 -17.095 1.00 71.50 189 GLN A N 1
ATOM 1435 C CA . GLN A 1 189 ? 4.283 -0.790 -18.330 1.00 71.50 189 GLN A CA 1
ATOM 1436 C C . GLN A 1 189 ? 5.638 -0.239 -18.803 1.00 71.50 189 GLN A C 1
ATOM 1438 O O . GLN A 1 189 ? 6.528 -1.049 -19.051 1.00 71.50 189 GLN A O 1
ATOM 1443 N N . PRO A 1 190 ? 5.885 1.085 -18.854 1.00 60.66 190 PRO A N 1
ATOM 1444 C CA . PRO A 1 190 ? 7.199 1.610 -19.234 1.00 60.66 190 PRO A CA 1
ATOM 1445 C C . PRO A 1 190 ? 8.327 1.160 -18.289 1.00 60.66 190 PRO A C 1
ATOM 1447 O O . PRO A 1 190 ? 9.432 0.849 -18.731 1.00 60.66 190 PRO A O 1
ATOM 1450 N N . VAL A 1 191 ? 8.039 1.073 -16.986 1.00 64.25 191 VAL A N 1
ATOM 1451 C CA . VAL A 1 191 ? 9.001 0.673 -15.945 1.00 64.25 191 VAL A CA 1
ATOM 1452 C C . VAL A 1 191 ? 9.313 -0.824 -16.013 1.00 64.25 191 VAL A C 1
ATOM 1454 O O . VAL A 1 191 ? 10.458 -1.239 -15.818 1.00 64.25 191 VAL A O 1
ATOM 1457 N N . LEU A 1 192 ? 8.305 -1.648 -16.296 1.00 60.00 192 LEU A N 1
ATOM 1458 C CA . LEU A 1 192 ? 8.454 -3.094 -16.444 1.00 60.00 192 LEU A CA 1
ATOM 1459 C C . LEU A 1 192 ? 9.107 -3.456 -17.783 1.00 60.00 192 LEU A C 1
ATOM 1461 O O . LEU A 1 192 ? 10.003 -4.299 -17.806 1.00 60.00 192 LEU A O 1
ATOM 1465 N N . ALA A 1 193 ? 8.745 -2.763 -18.866 1.00 57.22 193 ALA A N 1
ATOM 1466 C CA . ALA A 1 193 ? 9.367 -2.911 -20.179 1.00 57.22 193 ALA A CA 1
ATOM 1467 C C . ALA A 1 193 ? 10.863 -2.572 -20.142 1.00 57.22 193 ALA A C 1
ATOM 1469 O O . ALA A 1 193 ? 11.661 -3.271 -20.762 1.00 57.22 193 ALA A O 1
ATOM 1470 N N . ALA A 1 194 ? 11.269 -1.580 -19.342 1.00 58.50 194 ALA A N 1
ATOM 1471 C CA . ALA A 1 194 ? 12.681 -1.276 -19.108 1.00 58.50 194 ALA A CA 1
ATOM 1472 C C . ALA A 1 194 ? 13.453 -2.424 -18.416 1.00 58.50 194 ALA A C 1
ATOM 1474 O O . ALA A 1 194 ? 14.682 -2.479 -18.501 1.00 58.50 194 ALA A O 1
ATOM 1475 N N . LYS A 1 195 ? 12.764 -3.359 -17.741 1.00 56.81 195 LYS A N 1
ATOM 1476 C CA . LYS A 1 195 ? 13.380 -4.520 -17.073 1.00 56.81 195 LYS A CA 1
ATOM 1477 C C . LYS A 1 195 ? 13.424 -5.786 -17.932 1.00 56.81 195 LYS A C 1
ATOM 1479 O O . LYS A 1 195 ? 14.209 -6.679 -17.608 1.00 56.81 195 LYS A O 1
ATOM 1484 N N . THR A 1 196 ? 12.633 -5.877 -18.999 1.00 64.38 196 THR A N 1
ATOM 1485 C CA . THR A 1 196 ? 12.584 -7.042 -19.897 1.00 64.38 196 THR A CA 1
ATOM 1486 C C . THR A 1 196 ? 13.343 -6.774 -21.192 1.00 64.38 196 THR A C 1
ATOM 1488 O O . THR A 1 196 ? 13.017 -5.847 -21.926 1.00 64.38 196 THR A O 1
ATOM 1491 N N . VAL A 1 197 ? 14.340 -7.605 -21.492 1.00 76.94 197 VAL A N 1
ATOM 1492 C CA . VAL A 1 197 ? 15.131 -7.516 -22.728 1.00 76.94 197 VAL A CA 1
ATOM 1493 C C . VAL A 1 197 ? 14.309 -8.074 -23.894 1.00 76.94 197 VAL A C 1
ATOM 1495 O O . VAL A 1 197 ? 13.896 -9.232 -23.848 1.00 76.94 197 VAL A O 1
ATOM 1498 N N . GLN A 1 198 ? 14.067 -7.269 -24.931 1.00 81.50 198 GLN A N 1
ATOM 1499 C CA . GLN A 1 198 ? 13.371 -7.717 -26.144 1.00 81.50 198 GLN A CA 1
ATOM 1500 C C . GLN A 1 198 ? 14.306 -8.523 -27.068 1.00 81.50 198 GLN A C 1
ATOM 1502 O O . GLN A 1 198 ? 15.529 -8.364 -26.990 1.00 81.50 198 GLN A O 1
ATOM 1507 N N . PRO A 1 199 ? 13.783 -9.364 -27.986 1.00 83.69 199 PRO A N 1
ATOM 1508 C CA . PRO A 1 199 ? 14.605 -10.004 -29.012 1.00 83.69 199 PRO A CA 1
ATOM 1509 C C . PRO A 1 199 ? 15.455 -8.981 -29.782 1.00 83.69 199 PRO A C 1
ATOM 1511 O O . PRO A 1 199 ? 14.948 -7.957 -30.232 1.00 83.69 199 PRO A O 1
ATOM 1514 N N . GLY A 1 200 ? 16.757 -9.250 -29.913 1.00 87.56 200 GLY A N 1
ATOM 1515 C CA . GLY A 1 200 ? 17.721 -8.325 -30.525 1.00 87.56 200 GLY A CA 1
ATOM 1516 C C . GLY A 1 200 ? 18.333 -7.299 -29.561 1.00 87.56 200 GLY A C 1
ATOM 1517 O O . GLY A 1 200 ? 19.271 -6.598 -29.946 1.00 87.56 200 GLY A O 1
ATOM 1518 N N . GLN A 1 201 ? 17.874 -7.237 -28.307 1.00 91.75 201 GLN A N 1
ATOM 1519 C CA . GLN A 1 201 ? 18.484 -6.430 -27.250 1.00 91.75 201 GLN A CA 1
ATOM 1520 C C . GLN A 1 201 ? 19.389 -7.262 -26.332 1.00 91.75 201 GLN A C 1
ATOM 1522 O O . GLN A 1 201 ? 19.290 -8.486 -26.252 1.00 91.75 201 GLN A O 1
ATOM 1527 N N . VAL A 1 202 ? 20.281 -6.578 -25.621 1.00 91.25 202 VAL A N 1
ATOM 1528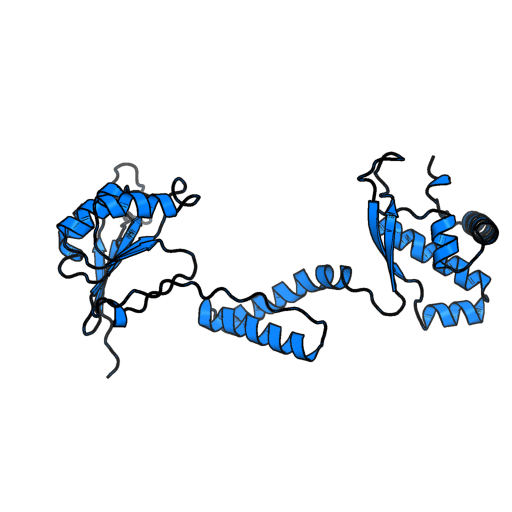 C CA . VAL A 1 202 ? 21.153 -7.140 -24.588 1.00 91.25 202 VAL A CA 1
ATOM 1529 C C . VAL A 1 202 ? 21.167 -6.216 -23.380 1.00 91.25 202 VAL A C 1
ATOM 1531 O O . VAL A 1 202 ? 21.120 -4.997 -23.532 1.00 91.25 202 VAL A O 1
ATOM 1534 N N . ARG A 1 203 ? 21.270 -6.784 -22.178 1.00 90.38 203 ARG A N 1
ATOM 1535 C CA . ARG A 1 203 ? 21.499 -6.018 -20.953 1.00 90.38 203 ARG A CA 1
ATOM 1536 C C . ARG A 1 203 ? 22.944 -6.176 -20.508 1.00 90.38 203 ARG A C 1
ATOM 1538 O O . ARG A 1 203 ? 23.415 -7.304 -20.376 1.00 90.38 203 ARG A O 1
ATOM 1545 N N . ILE A 1 204 ? 23.641 -5.064 -20.302 1.00 89.44 204 ILE A N 1
ATOM 1546 C CA . ILE A 1 204 ? 25.045 -5.052 -19.881 1.00 89.44 204 ILE A CA 1
ATOM 1547 C C . ILE A 1 204 ? 25.283 -4.008 -18.796 1.00 89.44 204 ILE A C 1
ATOM 1549 O O . ILE A 1 204 ? 24.615 -2.977 -18.756 1.00 89.44 204 ILE A O 1
ATOM 1553 N N . THR A 1 205 ? 26.274 -4.254 -17.948 1.00 90.50 205 THR A N 1
ATOM 1554 C CA . THR A 1 205 ? 26.717 -3.300 -16.931 1.00 90.50 205 THR A CA 1
ATOM 1555 C C . THR A 1 205 ? 27.840 -2.426 -17.490 1.00 90.50 205 THR A C 1
ATOM 1557 O O . THR A 1 205 ? 28.886 -2.942 -17.885 1.00 90.50 205 THR A O 1
ATOM 1560 N N . LEU A 1 206 ? 27.637 -1.109 -17.505 1.00 88.56 206 LEU A N 1
ATOM 1561 C CA . LEU A 1 206 ? 28.596 -0.098 -17.963 1.00 88.56 206 LEU A CA 1
ATOM 1562 C C . LEU A 1 206 ? 29.045 0.816 -16.825 1.00 88.56 206 LEU A C 1
ATOM 1564 O O . LEU A 1 206 ? 28.473 0.802 -15.738 1.00 88.56 206 LEU A O 1
ATOM 1568 N N . ASN A 1 207 ? 30.054 1.646 -17.093 1.00 85.62 207 ASN A N 1
ATOM 1569 C CA . ASN A 1 207 ? 30.407 2.744 -16.199 1.00 85.62 207 ASN A CA 1
ATOM 1570 C C . ASN A 1 207 ? 29.375 3.872 -16.317 1.00 85.62 207 ASN A C 1
ATOM 1572 O O . ASN A 1 207 ? 28.908 4.176 -17.416 1.00 85.62 207 ASN A O 1
ATOM 1576 N N . ARG A 1 208 ? 29.033 4.501 -15.194 1.00 85.88 208 ARG A N 1
ATOM 1577 C CA . ARG A 1 208 ? 28.129 5.649 -15.128 1.00 85.88 208 ARG A CA 1
ATOM 1578 C C . ARG A 1 208 ? 28.827 6.899 -15.662 1.00 85.88 208 ARG A C 1
ATOM 1580 O O . ARG A 1 208 ? 29.978 7.153 -15.314 1.00 85.88 208 ARG A O 1
ATOM 1587 N N . LEU A 1 209 ? 28.111 7.682 -16.466 1.00 76.81 209 LEU A N 1
ATOM 1588 C CA . LEU A 1 209 ? 28.608 8.909 -17.099 1.00 76.81 209 LEU A CA 1
ATOM 1589 C C . LEU A 1 209 ? 29.120 9.943 -16.083 1.00 76.81 209 LEU A C 1
ATOM 1591 O O . LEU A 1 209 ? 30.149 10.565 -16.322 1.00 76.81 209 LEU A O 1
ATOM 1595 N N . ASP A 1 210 ? 28.458 10.049 -14.929 1.00 72.06 210 ASP A N 1
ATOM 1596 C CA . ASP A 1 210 ? 28.730 11.084 -13.920 1.00 72.06 210 ASP A CA 1
ATOM 1597 C C . ASP A 1 210 ? 29.664 10.621 -12.789 1.00 72.06 210 ASP A C 1
ATOM 1599 O O . ASP A 1 210 ? 29.846 11.321 -11.793 1.00 72.06 210 ASP A O 1
ATOM 1603 N N . SER A 1 211 ? 30.221 9.408 -12.872 1.00 61.06 211 SER A N 1
ATOM 1604 C CA . SER A 1 211 ? 31.079 8.874 -11.808 1.00 61.06 211 SER A CA 1
ATOM 1605 C C . SER A 1 211 ? 32.557 9.203 -12.039 1.00 61.06 211 SER A C 1
ATOM 1607 O O . SER A 1 211 ? 33.059 9.002 -13.147 1.00 61.06 211 SER A O 1
ATOM 1609 N N . PRO A 1 212 ? 33.295 9.653 -11.003 1.00 55.94 212 PRO A N 1
ATOM 1610 C CA . PRO A 1 212 ? 34.738 9.815 -11.103 1.00 55.94 212 PRO A CA 1
ATOM 1611 C C . PRO A 1 212 ? 35.397 8.466 -11.420 1.00 55.94 212 PRO A C 1
ATOM 1613 O O . PRO A 1 212 ? 35.024 7.422 -10.876 1.00 55.94 212 PRO A O 1
ATOM 1616 N N . SER A 1 213 ? 36.371 8.493 -12.332 1.00 55.06 213 SER A N 1
ATOM 1617 C CA . SER A 1 213 ? 37.072 7.304 -12.827 1.00 55.06 213 SER A CA 1
ATOM 1618 C C . SER A 1 213 ? 37.608 6.451 -11.669 1.00 55.06 213 SER A C 1
ATOM 1620 O O . SER A 1 213 ? 38.497 6.892 -10.948 1.00 55.06 213 SER A O 1
ATOM 1622 N N . GLY A 1 214 ? 37.108 5.218 -11.526 1.00 52.53 214 GLY A N 1
ATOM 1623 C CA . GLY A 1 214 ? 37.608 4.235 -10.553 1.00 52.53 214 GLY A CA 1
ATOM 1624 C C . GLY A 1 214 ? 36.789 4.062 -9.268 1.00 52.53 214 GLY A C 1
ATOM 1625 O O . GLY A 1 214 ? 37.201 3.284 -8.414 1.00 52.53 214 GLY A O 1
ATOM 1626 N N . ALA A 1 215 ? 35.639 4.728 -9.110 1.00 52.59 215 ALA A N 1
ATOM 1627 C CA . ALA A 1 215 ? 34.766 4.506 -7.953 1.00 52.59 215 ALA A CA 1
ATOM 1628 C C . ALA A 1 215 ? 33.993 3.170 -8.052 1.00 52.59 215 ALA A C 1
ATOM 1630 O O . ALA A 1 215 ? 33.335 2.903 -9.059 1.00 52.59 215 ALA A O 1
ATOM 1631 N N . GLU A 1 216 ? 34.002 2.359 -6.987 1.00 48.00 216 GLU A N 1
ATOM 1632 C CA . GLU A 1 216 ? 33.308 1.054 -6.927 1.00 48.00 216 GLU A CA 1
ATOM 1633 C C . GLU A 1 216 ? 31.779 1.154 -7.128 1.00 48.00 216 GLU A C 1
ATOM 1635 O O . GLU A 1 216 ? 31.162 0.226 -7.646 1.00 48.00 216 GLU A O 1
ATOM 1640 N N . ASN A 1 217 ? 31.180 2.317 -6.836 1.00 53.66 217 ASN A N 1
ATOM 1641 C CA . ASN A 1 217 ? 29.753 2.618 -7.047 1.00 53.66 217 ASN A CA 1
ATOM 1642 C C . ASN A 1 217 ? 29.424 3.184 -8.448 1.00 53.66 217 ASN A C 1
ATOM 1644 O O . ASN A 1 217 ? 28.302 3.632 -8.695 1.00 53.66 217 ASN A O 1
ATOM 1648 N N . GLY A 1 218 ? 30.388 3.186 -9.371 1.00 67.88 218 GLY A N 1
ATOM 1649 C CA . GLY A 1 218 ? 30.281 3.821 -10.686 1.00 67.88 218 GLY A CA 1
ATOM 1650 C C . GLY A 1 218 ? 29.692 2.952 -11.797 1.00 67.88 218 GLY A C 1
ATOM 1651 O O . GLY A 1 218 ? 29.999 3.207 -12.956 1.00 67.88 218 GLY A O 1
ATOM 1652 N N . LYS A 1 219 ? 28.897 1.918 -11.492 1.00 81.38 219 LYS A N 1
ATOM 1653 C CA . LYS A 1 219 ? 28.324 1.006 -12.500 1.00 81.38 219 LYS A CA 1
ATOM 1654 C C . LYS A 1 219 ? 26.813 1.186 -12.678 1.00 81.38 219 LYS A C 1
ATOM 1656 O O . LYS A 1 219 ? 26.102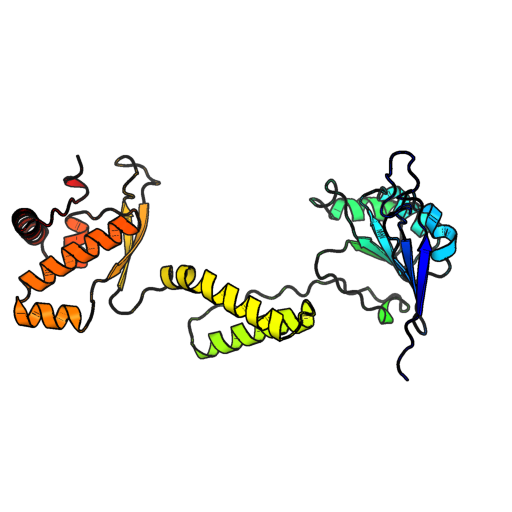 1.553 -11.740 1.00 81.38 219 LYS A O 1
ATOM 1661 N N . ILE A 1 220 ? 26.321 0.955 -13.894 1.00 85.12 220 ILE A N 1
ATOM 1662 C CA . ILE A 1 220 ? 24.902 1.035 -14.256 1.00 85.12 220 ILE A CA 1
ATOM 1663 C C . ILE A 1 220 ? 24.543 -0.043 -15.279 1.00 85.12 220 ILE A C 1
ATOM 1665 O O . ILE A 1 220 ? 25.267 -0.249 -16.252 1.00 85.12 220 ILE A O 1
ATOM 1669 N N . ASP A 1 221 ? 23.427 -0.733 -15.057 1.00 88.62 221 ASP A N 1
ATOM 1670 C CA . ASP A 1 221 ? 22.884 -1.676 -16.031 1.00 88.62 221 ASP A CA 1
ATOM 1671 C C . ASP A 1 221 ? 22.092 -0.924 -17.095 1.00 88.62 221 ASP A C 1
ATOM 1673 O O . ASP A 1 221 ? 21.165 -0.183 -16.769 1.00 88.62 221 ASP A O 1
ATOM 1677 N N . VAL A 1 222 ? 22.426 -1.166 -18.359 1.00 87.69 222 VAL A N 1
ATOM 1678 C CA . VAL A 1 222 ? 21.749 -0.577 -19.516 1.00 87.69 222 VAL A CA 1
ATOM 1679 C C . VAL A 1 222 ? 21.264 -1.665 -20.466 1.00 87.69 222 VAL A C 1
ATOM 1681 O O . VAL A 1 222 ? 21.889 -2.723 -20.593 1.00 87.69 222 VAL A O 1
ATOM 1684 N N . THR A 1 223 ? 20.163 -1.397 -21.159 1.00 91.81 223 THR A N 1
ATOM 1685 C CA . THR A 1 223 ? 19.624 -2.248 -22.225 1.00 91.81 223 THR A CA 1
ATOM 1686 C C . THR A 1 223 ? 19.963 -1.633 -23.578 1.00 91.81 223 THR A C 1
ATOM 1688 O O . THR A 1 223 ? 19.629 -0.480 -23.836 1.00 91.81 223 THR A O 1
ATOM 1691 N N . LEU A 1 224 ? 20.634 -2.390 -24.444 1.00 92.69 224 LEU A N 1
ATOM 1692 C CA . LEU A 1 224 ? 21.125 -1.937 -25.744 1.00 92.69 224 LEU A CA 1
ATOM 1693 C C . LEU A 1 224 ? 20.580 -2.802 -26.882 1.00 92.69 224 LEU A C 1
ATOM 1695 O O . LEU A 1 224 ? 20.496 -4.022 -26.753 1.00 92.69 224 LEU A O 1
ATOM 1699 N N . THR A 1 225 ? 20.282 -2.196 -28.026 1.00 94.44 225 THR A N 1
ATOM 1700 C CA . THR A 1 225 ? 19.730 -2.864 -29.211 1.00 94.44 225 THR A CA 1
ATOM 1701 C C . THR A 1 225 ? 20.844 -3.286 -30.174 1.00 94.44 225 THR A C 1
ATOM 1703 O O . THR A 1 225 ? 21.324 -2.499 -31.002 1.00 94.44 225 THR A O 1
ATOM 1706 N N . LEU A 1 226 ? 21.253 -4.557 -30.115 1.00 93.81 226 LEU A N 1
ATOM 1707 C CA . LEU A 1 226 ? 22.261 -5.129 -31.020 1.00 93.81 226 LEU A CA 1
ATOM 1708 C C . LEU A 1 226 ? 21.710 -5.404 -32.417 1.00 93.81 226 LEU A C 1
ATOM 1710 O O . LEU A 1 226 ? 22.429 -5.206 -33.399 1.00 93.81 226 LEU A O 1
ATOM 1714 N N . ASP A 1 227 ? 20.445 -5.804 -32.513 1.00 92.69 227 ASP A N 1
ATOM 1715 C CA . ASP A 1 227 ? 19.773 -6.103 -33.771 1.00 92.69 227 ASP A CA 1
ATOM 1716 C C . ASP A 1 227 ? 18.407 -5.413 -33.842 1.00 92.69 227 ASP A C 1
ATOM 1718 O O . ASP A 1 227 ? 17.534 -5.663 -33.016 1.00 92.69 227 ASP A O 1
ATOM 1722 N N . ALA A 1 228 ? 18.235 -4.540 -34.837 1.00 90.81 228 ALA A N 1
ATOM 1723 C CA . ALA A 1 228 ? 16.963 -3.871 -35.128 1.00 90.81 228 ALA A CA 1
ATOM 1724 C C . ALA A 1 228 ? 16.187 -4.539 -36.283 1.00 90.81 228 ALA A C 1
ATOM 1726 O O . ALA A 1 228 ? 15.318 -3.919 -36.902 1.00 90.81 228 ALA A O 1
ATOM 1727 N N . GLY A 1 229 ? 16.521 -5.789 -36.620 1.00 92.06 229 GLY A N 1
ATOM 1728 C CA . GLY A 1 229 ? 15.765 -6.621 -37.550 1.00 92.06 229 GLY A CA 1
ATOM 1729 C C . GLY A 1 229 ? 15.783 -6.087 -38.984 1.00 92.06 229 GLY A C 1
ATOM 1730 O O . GLY A 1 229 ? 16.832 -5.993 -39.633 1.00 92.06 229 GLY A O 1
ATOM 1731 N N . SER A 1 230 ? 14.607 -5.744 -39.512 1.00 86.56 230 SER A N 1
ATOM 1732 C CA . SER A 1 230 ? 14.444 -5.316 -40.908 1.00 86.56 230 SER A CA 1
ATOM 1733 C C . SER A 1 230 ? 15.202 -4.022 -41.228 1.00 86.56 230 SER A C 1
ATOM 1735 O O . SER A 1 230 ? 15.747 -3.894 -42.326 1.00 86.56 230 SER A O 1
ATOM 1737 N N . GLN A 1 231 ? 15.324 -3.102 -40.265 1.00 87.94 231 GLN A N 1
ATOM 1738 C CA . GLN A 1 231 ? 16.087 -1.861 -40.435 1.00 87.94 231 GLN A CA 1
ATOM 1739 C C . GLN A 1 231 ? 17.581 -2.134 -40.647 1.00 87.94 231 GLN A C 1
ATOM 1741 O O . GLN A 1 231 ? 18.199 -1.587 -41.562 1.00 87.94 231 GLN A O 1
ATOM 1746 N N . ASP A 1 232 ? 18.159 -3.023 -39.838 1.00 92.75 232 ASP A N 1
ATOM 1747 C CA . ASP A 1 232 ? 19.565 -3.416 -39.953 1.00 92.75 232 ASP A CA 1
ATOM 1748 C C . ASP A 1 232 ? 19.809 -4.194 -41.259 1.00 92.75 232 ASP A C 1
ATOM 1750 O O . ASP A 1 232 ? 20.828 -3.994 -41.929 1.00 92.75 232 ASP A O 1
ATOM 1754 N N . THR A 1 233 ? 18.844 -5.023 -41.668 1.00 90.69 233 THR A N 1
ATOM 1755 C CA . THR A 1 233 ? 18.884 -5.758 -42.941 1.00 90.69 233 THR A CA 1
ATOM 1756 C C . THR A 1 233 ? 18.926 -4.809 -44.141 1.00 90.69 233 THR A C 1
ATOM 1758 O O . THR A 1 233 ? 19.778 -4.969 -45.019 1.00 90.69 233 THR A O 1
ATOM 1761 N N . ALA A 1 234 ? 18.076 -3.779 -44.153 1.00 88.62 234 ALA A N 1
ATOM 1762 C CA . ALA A 1 234 ? 18.042 -2.776 -45.216 1.00 88.62 234 ALA A CA 1
ATOM 1763 C C . ALA A 1 234 ? 19.372 -2.010 -45.324 1.00 88.62 234 ALA A C 1
ATOM 1765 O O . ALA A 1 234 ? 19.940 -1.886 -46.410 1.00 88.62 234 ALA A O 1
ATOM 1766 N N . ILE A 1 235 ? 19.926 -1.574 -44.188 1.00 91.00 235 ILE A N 1
ATOM 1767 C CA . ILE A 1 235 ? 21.208 -0.854 -44.146 1.00 91.00 235 ILE A CA 1
ATOM 1768 C C . ILE A 1 235 ? 22.358 -1.746 -44.623 1.00 91.00 235 ILE A C 1
ATOM 1770 O O . ILE A 1 235 ? 23.216 -1.295 -45.386 1.00 91.00 235 ILE A O 1
ATOM 1774 N N . LYS A 1 236 ? 22.372 -3.023 -44.218 1.00 91.44 236 LYS A N 1
ATOM 1775 C CA . LYS A 1 236 ? 23.368 -3.995 -44.689 1.00 91.44 236 LYS A CA 1
ATOM 1776 C C . LYS A 1 236 ? 23.280 -4.206 -46.198 1.00 91.44 236 LYS A C 1
ATOM 1778 O O . LYS A 1 236 ? 24.321 -4.298 -46.842 1.00 91.44 236 LYS A O 1
ATOM 1783 N N . SER A 1 237 ? 22.070 -4.269 -46.753 1.00 88.38 237 SER A N 1
ATOM 1784 C CA . SER A 1 237 ? 21.862 -4.437 -48.194 1.00 88.38 237 SER A CA 1
ATOM 1785 C C . SER A 1 237 ? 22.340 -3.229 -49.002 1.00 88.38 237 SER A C 1
ATOM 1787 O O . SER A 1 237 ? 22.836 -3.406 -50.108 1.00 88.38 237 SER A O 1
ATOM 1789 N N . GLN A 1 238 ? 22.200 -2.014 -48.465 1.00 88.69 238 GLN A N 1
ATOM 1790 C CA . GLN A 1 238 ? 22.547 -0.775 -49.171 1.00 88.69 238 GLN A CA 1
ATOM 1791 C C . GLN A 1 238 ? 24.026 -0.386 -49.027 1.00 88.69 238 GLN A C 1
ATOM 1793 O O . GLN A 1 238 ? 24.638 0.076 -49.984 1.00 88.69 238 GLN A O 1
ATOM 1798 N N . GLY A 1 239 ? 24.606 -0.546 -47.832 1.00 83.81 239 GLY A N 1
ATOM 1799 C CA . GLY A 1 239 ? 25.951 -0.044 -47.503 1.00 83.81 239 GLY A CA 1
ATOM 1800 C C . GLY A 1 239 ? 26.934 -1.110 -47.010 1.00 83.81 239 GLY A C 1
ATOM 1801 O O . GLY A 1 239 ? 28.041 -0.791 -46.564 1.00 83.81 239 GLY A O 1
ATOM 1802 N N . GLY A 1 240 ? 26.537 -2.382 -47.047 1.00 93.75 240 GLY A N 1
ATOM 1803 C CA . GLY A 1 240 ? 27.361 -3.508 -46.628 1.00 93.75 240 GLY A CA 1
ATOM 1804 C C . GLY A 1 240 ? 27.616 -3.591 -45.112 1.00 93.75 240 GLY A C 1
ATOM 1805 O O . GLY A 1 240 ? 27.065 -2.830 -44.307 1.00 93.75 240 GLY A O 1
ATOM 1806 N N . PRO A 1 241 ? 28.493 -4.520 -44.684 1.00 91.75 241 PRO A N 1
ATOM 1807 C CA . PRO A 1 241 ? 28.751 -4.792 -43.266 1.00 91.75 241 PRO A CA 1
ATOM 1808 C C . PRO A 1 241 ? 29.349 -3.609 -42.490 1.00 91.75 241 PRO A C 1
ATOM 1810 O O . PRO A 1 241 ? 29.108 -3.465 -41.293 1.00 91.75 241 PRO A O 1
ATOM 1813 N N . THR A 1 242 ? 30.132 -2.754 -43.155 1.00 93.56 242 THR A N 1
ATOM 1814 C CA . THR A 1 242 ? 30.746 -1.580 -42.515 1.00 93.56 242 THR A CA 1
ATOM 1815 C C . THR A 1 242 ? 29.718 -0.489 -42.228 1.00 93.56 242 THR A C 1
ATOM 1817 O O . THR A 1 242 ? 29.744 0.074 -41.133 1.00 93.56 242 THR A O 1
ATOM 1820 N N . ALA A 1 243 ? 28.787 -0.217 -43.151 1.00 90.94 243 ALA A N 1
ATOM 1821 C CA . ALA A 1 243 ? 27.716 0.750 -42.909 1.00 90.94 243 ALA A CA 1
ATOM 1822 C C . ALA A 1 243 ? 26.793 0.291 -41.773 1.00 90.94 243 ALA A C 1
ATOM 1824 O O . ALA A 1 243 ? 26.494 1.077 -40.874 1.00 90.94 243 ALA A O 1
ATOM 1825 N N . LEU A 1 244 ? 26.434 -1.000 -41.754 1.00 94.06 244 LEU A N 1
ATOM 1826 C CA . LEU A 1 244 ? 25.663 -1.582 -40.656 1.00 94.06 244 LEU A CA 1
ATOM 1827 C C . LEU A 1 244 ? 26.381 -1.402 -39.312 1.00 94.06 244 LEU A C 1
ATOM 1829 O O . LEU A 1 244 ? 25.790 -0.897 -38.359 1.00 94.06 244 LEU A O 1
ATOM 1833 N N . ARG A 1 245 ? 27.667 -1.768 -39.229 1.00 95.56 245 ARG A N 1
ATOM 1834 C CA . ARG A 1 245 ? 28.434 -1.648 -37.980 1.00 95.56 245 ARG A CA 1
ATOM 1835 C C . ARG A 1 245 ? 28.488 -0.202 -37.484 1.00 95.56 245 ARG A C 1
ATOM 1837 O O . ARG A 1 245 ? 28.266 0.033 -36.303 1.00 95.56 245 ARG A O 1
ATOM 1844 N N . ARG A 1 246 ? 28.704 0.769 -38.374 1.00 94.06 246 ARG A N 1
ATOM 1845 C CA . ARG A 1 246 ? 28.701 2.202 -38.031 1.00 94.06 246 ARG A CA 1
ATOM 1846 C C . ARG A 1 246 ? 27.343 2.686 -37.530 1.00 94.06 246 ARG A C 1
ATOM 1848 O O . ARG A 1 246 ? 27.296 3.392 -36.526 1.00 94.06 246 ARG A O 1
ATOM 1855 N N . LYS A 1 247 ? 26.242 2.261 -38.160 1.00 94.62 247 LYS A N 1
ATOM 1856 C CA . LYS A 1 247 ? 24.889 2.567 -37.670 1.00 94.62 247 LYS A CA 1
ATOM 1857 C C . LYS A 1 247 ? 24.660 1.998 -36.270 1.00 94.62 247 LYS A C 1
ATOM 1859 O O . LYS A 1 247 ? 24.140 2.705 -35.410 1.00 94.62 247 LYS A O 1
ATOM 1864 N N . ARG A 1 248 ? 25.078 0.749 -36.037 1.00 95.69 248 ARG A N 1
ATOM 1865 C CA . ARG A 1 248 ? 24.980 0.105 -34.721 1.00 95.69 248 ARG A CA 1
ATOM 1866 C C . ARG A 1 248 ? 25.803 0.848 -33.670 1.00 95.69 248 ARG A C 1
ATOM 1868 O O . ARG A 1 248 ? 25.273 1.108 -32.603 1.00 95.69 248 ARG A O 1
ATOM 1875 N N . ILE A 1 249 ? 27.033 1.274 -33.979 1.00 95.62 249 ILE A N 1
ATOM 1876 C CA . ILE A 1 249 ? 27.859 2.086 -33.061 1.00 95.62 249 IL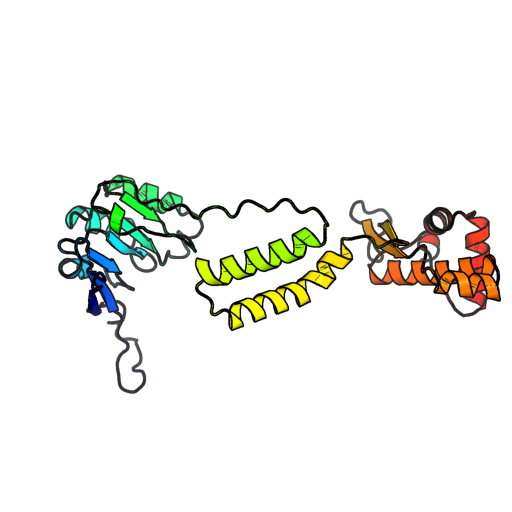E A CA 1
ATOM 1877 C C . ILE A 1 249 ? 27.111 3.350 -32.616 1.00 95.62 249 ILE A C 1
ATOM 1879 O O . ILE A 1 249 ? 27.050 3.619 -31.420 1.00 95.62 249 ILE A O 1
ATOM 1883 N N . ILE A 1 250 ? 26.509 4.094 -33.552 1.00 92.94 250 ILE A N 1
ATOM 1884 C CA . ILE A 1 250 ? 25.733 5.304 -33.229 1.00 92.94 250 ILE A CA 1
ATOM 1885 C C . ILE A 1 250 ? 24.542 4.963 -32.320 1.00 92.94 250 ILE A C 1
ATOM 1887 O O . ILE A 1 250 ? 24.331 5.633 -31.312 1.00 92.94 250 ILE A O 1
ATOM 1891 N N . ARG A 1 251 ? 23.776 3.914 -32.654 1.00 95.06 251 ARG A N 1
ATOM 1892 C CA . ARG A 1 251 ? 22.615 3.477 -31.860 1.00 95.06 251 ARG A CA 1
ATOM 1893 C C . ARG A 1 251 ? 23.017 3.120 -30.430 1.00 95.06 251 ARG A C 1
ATOM 1895 O O . ARG A 1 251 ? 22.483 3.700 -29.492 1.00 95.06 251 ARG A O 1
ATOM 1902 N N . LEU A 1 252 ? 23.999 2.231 -30.282 1.00 95.56 252 LEU A N 1
ATOM 1903 C CA . LEU A 1 252 ? 24.482 1.767 -28.980 1.00 95.56 252 LEU A CA 1
ATOM 1904 C C . LEU A 1 252 ? 25.021 2.923 -28.133 1.00 95.56 252 LEU A C 1
ATOM 1906 O O . LEU A 1 252 ? 24.788 2.962 -26.929 1.00 95.56 252 LEU A O 1
ATOM 1910 N N . TYR A 1 253 ? 25.714 3.879 -28.758 1.00 93.56 253 TYR A N 1
ATOM 1911 C CA . TYR A 1 253 ? 26.209 5.072 -28.079 1.00 93.56 253 TYR A CA 1
ATOM 1912 C C . TYR A 1 253 ? 25.080 5.915 -27.479 1.00 93.56 253 TYR A C 1
ATOM 1914 O O . TYR A 1 253 ? 25.124 6.232 -26.290 1.00 93.56 253 TYR A O 1
ATOM 1922 N N . HIS A 1 254 ? 24.058 6.246 -28.272 1.00 90.06 254 HIS A N 1
ATOM 1923 C CA . HIS A 1 254 ? 22.941 7.056 -27.788 1.00 90.06 254 HIS A CA 1
ATOM 1924 C C . HIS A 1 254 ? 22.106 6.326 -26.734 1.00 90.06 254 HIS A C 1
ATOM 1926 O O . HIS A 1 254 ? 21.769 6.930 -25.719 1.00 90.06 254 HIS A O 1
ATOM 1932 N N . GLU A 1 255 ? 21.818 5.038 -26.931 1.00 92.56 255 GLU A N 1
ATOM 1933 C CA . GLU A 1 255 ? 21.067 4.233 -25.959 1.00 92.56 255 GLU A CA 1
ATOM 1934 C C . GLU A 1 255 ? 21.802 4.130 -24.615 1.00 92.56 255 GLU A C 1
ATOM 1936 O O . GLU A 1 255 ? 21.170 4.252 -23.565 1.00 92.56 255 GLU A O 1
ATOM 1941 N N . ALA A 1 256 ? 23.131 3.958 -24.634 1.00 91.19 256 ALA A N 1
ATOM 1942 C CA . ALA A 1 256 ? 23.942 3.940 -23.420 1.00 91.19 256 ALA A CA 1
ATOM 1943 C C . ALA A 1 256 ? 23.894 5.294 -22.698 1.00 91.19 256 ALA A C 1
ATOM 1945 O O . ALA A 1 256 ? 23.601 5.333 -21.503 1.00 91.19 256 ALA A O 1
ATOM 1946 N N . GLN A 1 257 ? 24.107 6.402 -23.418 1.00 86.75 257 GLN A N 1
ATOM 1947 C CA . GLN A 1 257 ? 24.088 7.743 -22.824 1.00 86.75 257 GLN A CA 1
ATOM 1948 C C . GLN A 1 257 ? 22.723 8.121 -22.245 1.00 86.75 257 GLN A C 1
ATOM 1950 O O . GLN A 1 257 ? 22.664 8.674 -21.150 1.00 86.75 257 GLN A O 1
ATOM 1955 N N . GLN A 1 258 ? 21.631 7.800 -22.943 1.00 86.12 258 GLN A N 1
ATOM 1956 C CA . GLN A 1 258 ? 20.267 8.054 -22.464 1.00 86.12 258 GLN A CA 1
ATOM 1957 C C . GLN A 1 258 ? 19.967 7.340 -21.141 1.00 86.12 258 GLN A C 1
ATOM 1959 O O . GLN A 1 258 ? 19.168 7.827 -20.348 1.00 86.12 258 GLN A O 1
ATOM 1964 N N . GLN A 1 259 ? 20.630 6.210 -20.890 1.00 87.12 259 GLN A N 1
ATOM 1965 C CA . GLN A 1 259 ? 20.515 5.438 -19.654 1.00 87.12 259 GLN A CA 1
ATOM 1966 C C . GLN A 1 259 ? 21.619 5.775 -18.639 1.00 87.12 259 GLN A C 1
ATOM 1968 O O . GLN A 1 259 ? 21.776 5.069 -17.649 1.00 87.12 259 GLN A O 1
ATOM 1973 N N . GLY A 1 260 ? 22.400 6.837 -18.870 1.00 87.06 260 GLY A N 1
ATOM 1974 C CA . GLY A 1 260 ? 23.467 7.285 -17.970 1.00 87.06 260 GLY A CA 1
ATOM 1975 C C . GLY A 1 260 ? 24.721 6.405 -17.982 1.00 87.06 260 GLY A C 1
ATOM 1976 O O . GLY A 1 260 ? 25.553 6.518 -17.080 1.00 87.06 260 GLY A O 1
ATOM 1977 N N . GLY A 1 261 ? 24.865 5.523 -18.973 1.00 89.00 261 GLY A N 1
ATOM 1978 C CA . GLY A 1 261 ? 26.013 4.642 -19.163 1.00 89.00 261 GLY A CA 1
ATOM 1979 C C . GLY A 1 261 ? 27.001 5.149 -20.215 1.00 89.00 261 GLY A C 1
ATOM 1980 O O . GLY A 1 261 ? 26.657 5.891 -21.137 1.00 89.00 261 GLY A O 1
ATOM 1981 N N . VAL A 1 262 ? 28.249 4.702 -20.102 1.00 90.44 262 VAL A N 1
ATOM 1982 C CA . VAL A 1 262 ? 29.331 5.015 -21.039 1.00 90.44 262 VAL A CA 1
ATOM 1983 C C . VAL A 1 262 ? 29.965 3.745 -21.579 1.00 90.44 262 VAL A C 1
ATOM 1985 O O . VAL A 1 262 ? 30.432 2.901 -20.818 1.00 90.44 262 VAL A O 1
ATOM 1988 N N . LEU A 1 263 ? 30.067 3.665 -22.906 1.00 92.25 263 LEU A N 1
ATOM 1989 C CA . LEU A 1 263 ? 30.756 2.584 -23.606 1.00 92.25 263 LEU A CA 1
ATOM 1990 C C . LEU A 1 263 ? 32.264 2.852 -23.744 1.00 92.25 263 LEU A C 1
ATOM 1992 O O . 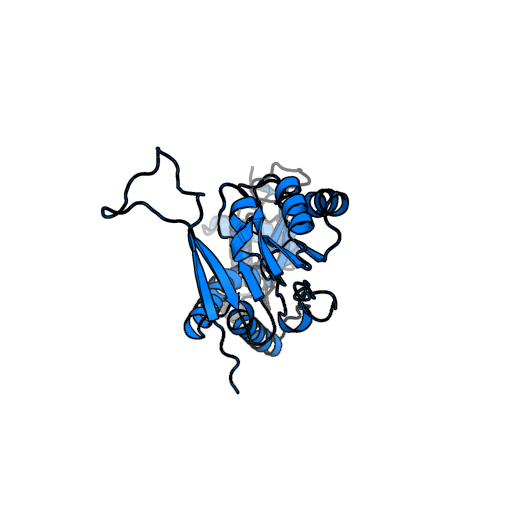LEU A 1 263 ? 32.698 3.955 -24.107 1.00 92.25 263 LEU A O 1
ATOM 1996 N N . THR A 1 264 ? 33.070 1.815 -23.519 1.00 91.38 264 THR A N 1
ATOM 1997 C CA . THR A 1 264 ? 34.487 1.772 -23.921 1.00 91.38 264 THR A CA 1
ATOM 1998 C C . THR A 1 264 ? 34.642 1.267 -25.366 1.00 91.38 264 THR A C 1
ATOM 2000 O O . THR A 1 264 ? 33.686 0.786 -25.984 1.00 91.38 264 THR A O 1
ATOM 2003 N N . GLN A 1 265 ? 35.848 1.373 -25.943 1.00 93.00 265 GLN A N 1
ATOM 2004 C CA . GLN A 1 265 ? 36.117 0.787 -27.268 1.00 93.00 265 GLN A CA 1
ATOM 2005 C C . GLN A 1 265 ? 36.070 -0.748 -27.210 1.00 93.00 265 GLN A C 1
ATOM 2007 O O . GLN A 1 265 ? 35.668 -1.392 -28.180 1.00 93.00 265 GLN A O 1
ATOM 2012 N N . GLU A 1 266 ? 36.443 -1.321 -26.068 1.00 92.38 266 GLU A N 1
ATOM 2013 C CA . GLU A 1 266 ? 36.406 -2.745 -25.754 1.00 92.38 266 GLU A CA 1
ATOM 2014 C C . GLU A 1 266 ? 34.966 -3.264 -25.651 1.00 92.38 266 GLU A C 1
ATOM 2016 O O . GLU A 1 266 ? 34.667 -4.337 -26.180 1.00 92.38 266 GLU A O 1
ATOM 2021 N N . ASP A 1 267 ? 34.056 -2.491 -25.048 1.00 93.38 267 ASP A N 1
ATOM 2022 C CA . ASP A 1 267 ? 32.633 -2.845 -24.987 1.00 93.38 267 ASP A CA 1
ATOM 2023 C C . ASP A 1 267 ? 32.023 -2.885 -26.388 1.00 93.38 267 ASP A C 1
ATOM 2025 O O . ASP A 1 267 ? 31.399 -3.877 -26.763 1.00 93.38 267 ASP A O 1
ATOM 2029 N N . LEU A 1 268 ? 32.267 -1.854 -27.206 1.00 94.44 268 LEU A N 1
ATOM 2030 C CA . LEU A 1 268 ? 31.814 -1.822 -28.601 1.00 94.44 268 LEU A CA 1
ATOM 2031 C C . LEU A 1 268 ? 32.395 -2.978 -29.426 1.00 94.44 268 LEU A C 1
ATOM 2033 O O . LEU A 1 268 ? 31.685 -3.572 -30.238 1.00 94.44 268 LEU A O 1
ATOM 2037 N N . ALA A 1 269 ? 33.671 -3.313 -29.218 1.00 95.00 269 ALA A N 1
ATOM 2038 C CA . ALA A 1 269 ? 34.331 -4.434 -29.880 1.00 95.00 269 ALA A CA 1
ATOM 2039 C C . ALA A 1 269 ? 33.659 -5.771 -29.528 1.00 95.00 269 ALA A C 1
ATOM 2041 O O . ALA A 1 269 ? 33.347 -6.556 -30.428 1.00 95.00 269 ALA A O 1
ATOM 2042 N N . ARG A 1 270 ? 33.365 -5.993 -28.240 1.00 94.56 270 ARG A N 1
ATOM 2043 C CA . ARG A 1 270 ? 32.673 -7.194 -27.751 1.00 94.56 270 ARG A CA 1
ATOM 2044 C C . ARG A 1 270 ? 31.237 -7.278 -28.274 1.00 94.56 270 ARG A C 1
ATOM 2046 O O . ARG A 1 270 ? 30.848 -8.315 -28.800 1.00 94.56 270 ARG A O 1
ATOM 2053 N N . LEU A 1 271 ? 30.473 -6.189 -28.176 1.00 94.94 271 LEU A N 1
ATOM 2054 C CA . LEU A 1 271 ? 29.064 -6.128 -28.589 1.00 94.94 271 LEU A CA 1
ATOM 2055 C C . LEU A 1 271 ? 28.877 -6.348 -30.094 1.00 94.94 271 LEU A C 1
ATOM 2057 O O . LEU A 1 271 ? 27.894 -6.951 -30.518 1.00 94.94 271 LEU A O 1
ATOM 2061 N N . LEU A 1 272 ? 29.812 -5.857 -30.910 1.00 94.88 272 LEU A N 1
ATOM 2062 C CA . LEU A 1 272 ? 29.720 -5.907 -32.372 1.00 94.88 272 LEU A CA 1
ATOM 2063 C C . LEU A 1 272 ? 30.573 -7.015 -33.000 1.00 94.88 272 LEU A C 1
ATOM 2065 O O . LEU A 1 272 ? 30.680 -7.059 -34.227 1.00 94.88 272 LEU A O 1
ATOM 2069 N N . ASN A 1 273 ? 31.174 -7.885 -32.180 1.00 93.81 273 ASN A N 1
ATOM 2070 C CA . ASN A 1 273 ? 32.081 -8.956 -32.598 1.00 93.81 273 ASN A CA 1
ATOM 2071 C C . ASN A 1 273 ? 33.162 -8.469 -33.590 1.00 93.81 273 ASN A C 1
ATOM 2073 O O . ASN A 1 273 ? 33.351 -9.024 -34.675 1.00 93.81 273 ASN A O 1
ATOM 2077 N N . ALA A 1 274 ? 33.835 -7.371 -33.241 1.00 93.88 274 ALA A N 1
ATOM 2078 C CA . ALA A 1 274 ? 34.855 -6.720 -34.060 1.00 93.88 274 ALA A CA 1
ATOM 2079 C C . ALA A 1 274 ? 36.121 -6.458 -33.237 1.00 93.88 274 ALA A C 1
ATOM 2081 O O . ALA A 1 274 ? 36.081 -6.378 -32.016 1.00 93.88 274 ALA A O 1
ATOM 2082 N N . SER A 1 275 ? 37.267 -6.273 -33.895 1.00 95.56 275 SER A N 1
ATOM 2083 C CA . SER A 1 275 ? 38.488 -5.886 -33.181 1.00 95.56 275 SER A CA 1
ATOM 2084 C C . SER A 1 275 ? 38.434 -4.420 -32.741 1.00 95.56 275 SER A C 1
ATOM 2086 O O . SER A 1 275 ? 37.904 -3.568 -33.458 1.00 95.56 275 SER A O 1
ATOM 2088 N N . VAL A 1 276 ? 39.073 -4.089 -31.614 1.00 94.12 276 VAL A N 1
ATOM 2089 C CA . VAL A 1 276 ? 39.211 -2.698 -31.128 1.00 94.12 276 VAL A CA 1
ATOM 2090 C C . VAL A 1 276 ? 39.814 -1.784 -32.205 1.00 94.12 276 VAL A C 1
ATOM 2092 O O . VAL A 1 276 ? 39.373 -0.652 -32.389 1.00 94.12 276 VAL A O 1
ATOM 2095 N N . ARG A 1 277 ? 40.763 -2.295 -33.007 1.00 95.56 277 ARG A N 1
ATOM 2096 C CA . ARG A 1 277 ? 41.324 -1.585 -34.173 1.00 95.56 277 ARG A CA 1
ATOM 2097 C C . ARG A 1 277 ? 40.249 -1.213 -35.202 1.00 95.56 277 ARG A C 1
ATOM 2099 O O . ARG A 1 277 ? 40.282 -0.109 -35.743 1.00 95.56 277 ARG A O 1
ATOM 2106 N N . THR A 1 278 ? 39.313 -2.121 -35.474 1.00 95.25 278 THR A N 1
ATOM 2107 C CA . THR A 1 278 ? 38.196 -1.880 -36.401 1.00 95.25 278 THR A CA 1
ATOM 2108 C C . THR A 1 278 ? 37.246 -0.827 -35.842 1.00 95.25 278 THR A C 1
ATOM 2110 O O . THR A 1 278 ? 36.909 0.113 -36.559 1.00 95.25 278 THR A O 1
ATOM 2113 N N . ILE A 1 279 ? 36.890 -0.931 -34.556 1.00 96.06 279 ILE A N 1
ATOM 2114 C CA . ILE A 1 279 ? 36.051 0.060 -33.867 1.00 96.06 279 ILE A CA 1
ATOM 2115 C C . ILE A 1 279 ? 36.698 1.442 -33.913 1.00 96.06 279 ILE A C 1
ATOM 2117 O O . ILE A 1 279 ? 36.052 2.397 -34.327 1.00 96.06 279 ILE A O 1
ATOM 2121 N N . ARG A 1 280 ? 37.991 1.553 -33.592 1.00 94.31 280 ARG A N 1
ATOM 2122 C CA . ARG A 1 280 ? 38.726 2.823 -33.662 1.00 94.31 280 ARG A CA 1
ATOM 2123 C C . ARG A 1 280 ? 38.667 3.445 -35.057 1.00 94.31 280 ARG A C 1
ATOM 2125 O O . ARG A 1 280 ? 38.378 4.630 -35.178 1.00 94.31 280 ARG A O 1
ATOM 2132 N N . ARG A 1 281 ? 38.881 2.644 -36.109 1.00 93.94 281 ARG A N 1
ATOM 2133 C CA . ARG A 1 281 ? 38.782 3.109 -37.502 1.00 93.94 281 ARG A CA 1
ATOM 2134 C C . ARG A 1 281 ? 37.378 3.616 -37.837 1.00 93.94 281 ARG A C 1
ATOM 2136 O O . ARG A 1 281 ? 37.242 4.617 -38.536 1.00 93.94 281 ARG A O 1
ATOM 2143 N N . ASP A 1 282 ? 36.342 2.931 -37.360 1.00 95.25 282 ASP A N 1
ATOM 2144 C CA . ASP A 1 282 ? 34.960 3.352 -37.582 1.00 95.25 282 ASP A CA 1
ATOM 2145 C C . ASP A 1 282 ? 34.590 4.602 -36.786 1.00 95.25 282 ASP A C 1
ATOM 2147 O O . ASP A 1 282 ? 33.925 5.465 -37.346 1.00 95.25 282 ASP A O 1
ATOM 2151 N N . LEU A 1 283 ? 35.071 4.758 -35.550 1.00 93.44 283 LEU A N 1
ATOM 2152 C CA . LEU A 1 283 ? 34.895 5.984 -34.765 1.00 93.44 283 LEU A CA 1
ATOM 2153 C C . LEU A 1 283 ? 35.549 7.191 -35.451 1.00 93.44 283 LEU A C 1
ATOM 2155 O O . LEU A 1 283 ? 34.928 8.246 -35.545 1.00 93.44 283 LEU A O 1
ATOM 2159 N N . THR A 1 284 ? 36.760 7.034 -36.000 1.00 92.81 284 THR A N 1
ATOM 2160 C CA . THR A 1 284 ? 37.412 8.091 -36.793 1.00 92.81 284 THR A CA 1
ATOM 2161 C C . THR A 1 284 ? 36.579 8.463 -38.019 1.00 92.81 284 THR A C 1
ATOM 2163 O O . THR A 1 284 ? 36.365 9.644 -38.284 1.00 92.81 284 THR A O 1
ATOM 2166 N N . ALA A 1 285 ? 36.067 7.469 -38.749 1.00 91.19 285 ALA A N 1
ATOM 2167 C CA . ALA A 1 285 ? 35.238 7.711 -39.926 1.00 91.19 285 ALA A CA 1
ATOM 2168 C C . ALA A 1 285 ? 33.881 8.351 -39.580 1.00 91.19 285 ALA A C 1
ATOM 2170 O O . ALA A 1 285 ? 33.417 9.219 -40.312 1.00 91.19 285 ALA A O 1
ATOM 2171 N N . LEU A 1 286 ? 33.257 7.946 -38.471 1.00 91.75 286 LEU A N 1
ATOM 2172 C CA . LEU A 1 286 ? 32.017 8.536 -37.961 1.00 91.75 286 LEU A CA 1
ATOM 2173 C C . LEU A 1 286 ? 32.222 9.993 -37.539 1.00 91.75 286 LEU A C 1
ATOM 2175 O O . LEU A 1 286 ? 31.429 10.851 -37.917 1.00 91.75 286 LEU A O 1
ATOM 2179 N N . SER A 1 287 ? 33.322 10.284 -36.840 1.00 88.75 287 SER A N 1
ATOM 2180 C CA . SER A 1 287 ? 33.683 11.651 -36.460 1.00 88.75 287 SER A CA 1
ATOM 2181 C C . SER A 1 287 ? 33.919 12.537 -37.685 1.00 88.75 287 SER A C 1
ATOM 2183 O O . SER A 1 287 ? 33.436 13.665 -37.711 1.00 88.75 287 SER A O 1
ATOM 2185 N N . ALA A 1 288 ? 34.613 12.032 -38.712 1.00 88.56 288 ALA A N 1
ATOM 2186 C CA . ALA A 1 288 ? 34.816 12.756 -39.970 1.00 88.56 288 ALA A CA 1
ATOM 2187 C C . ALA A 1 288 ? 33.501 12.995 -40.737 1.00 88.56 288 ALA A C 1
ATOM 2189 O O . ALA A 1 288 ? 33.374 13.986 -41.448 1.00 88.56 288 ALA A O 1
ATOM 2190 N N . ALA A 1 289 ? 32.515 12.111 -40.567 1.00 85.06 289 ALA A N 1
ATOM 2191 C CA . ALA A 1 289 ? 31.179 12.232 -41.147 1.00 85.06 289 ALA A CA 1
ATOM 2192 C C . ALA A 1 289 ? 30.203 13.081 -40.301 1.00 85.06 289 ALA A C 1
ATOM 2194 O O . ALA A 1 289 ? 29.016 13.116 -40.615 1.00 85.06 289 ALA A O 1
ATOM 2195 N N . GLY A 1 290 ? 30.669 13.740 -39.231 1.00 85.38 290 GLY A N 1
ATOM 2196 C CA . GLY A 1 290 ? 29.845 14.622 -38.394 1.00 85.38 290 GLY A CA 1
ATOM 2197 C C . GLY A 1 290 ? 29.069 13.931 -37.266 1.00 85.38 290 GLY A C 1
ATOM 2198 O O . GLY A 1 290 ? 28.239 14.569 -36.625 1.00 85.38 290 GLY A O 1
ATOM 2199 N N . TYR A 1 291 ? 29.350 12.656 -36.981 1.00 84.69 291 TYR A N 1
ATOM 2200 C CA . TYR A 1 291 ? 28.751 11.900 -35.874 1.00 84.69 291 TYR A CA 1
ATOM 2201 C C . TYR A 1 291 ? 29.811 11.593 -34.803 1.00 84.69 291 TYR A C 1
ATOM 2203 O O . TYR A 1 291 ? 30.355 10.483 -34.773 1.00 84.69 291 TYR A O 1
ATOM 2211 N N . PRO A 1 292 ? 30.167 12.561 -33.936 1.00 80.69 292 PRO A N 1
ATOM 2212 C CA . PRO A 1 292 ? 31.177 12.342 -32.910 1.00 80.69 292 PRO A CA 1
ATOM 2213 C C . PRO A 1 292 ? 30.656 11.371 -31.843 1.00 80.69 292 PRO A C 1
ATOM 2215 O O . PRO A 1 292 ? 29.744 11.685 -31.085 1.00 80.69 292 PRO A O 1
ATOM 2218 N N . VAL A 1 293 ? 31.273 10.193 -31.759 1.00 82.88 293 VAL A N 1
ATOM 2219 C CA . VAL A 1 293 ? 31.002 9.188 -30.723 1.00 82.88 293 VAL A CA 1
ATOM 2220 C C . VAL A 1 293 ? 32.174 9.189 -29.745 1.00 82.88 293 VAL A C 1
ATOM 2222 O O . VAL A 1 293 ? 33.264 8.723 -30.084 1.00 82.88 293 VAL A O 1
ATOM 2225 N N . LYS A 1 294 ? 31.970 9.738 -28.541 1.00 80.62 294 LYS A N 1
ATOM 2226 C CA . LYS A 1 294 ? 33.008 9.812 -27.498 1.00 80.62 294 LYS A CA 1
ATOM 2227 C C . LYS A 1 294 ? 32.917 8.610 -26.560 1.00 80.62 294 LYS A C 1
ATOM 2229 O O . LYS A 1 294 ? 31.968 8.481 -25.796 1.00 80.62 294 LYS A O 1
ATOM 2234 N N . THR A 1 295 ? 33.915 7.734 -26.611 1.00 80.31 295 THR A N 1
ATOM 2235 C CA . THR A 1 295 ? 34.045 6.601 -25.672 1.00 80.31 295 THR A CA 1
ATOM 2236 C C . THR A 1 295 ? 34.731 7.038 -24.372 1.00 80.31 295 THR A C 1
ATOM 2238 O O . THR A 1 295 ? 35.382 8.081 -24.360 1.00 80.31 295 THR A O 1
ATOM 2241 N N . LEU A 1 296 ? 34.630 6.259 -23.285 1.00 68.94 296 LEU A N 1
ATOM 2242 C CA . LEU A 1 296 ? 35.196 6.628 -21.968 1.00 68.94 296 LEU A CA 1
ATOM 2243 C C . LEU A 1 296 ? 36.663 7.094 -22.036 1.00 68.94 296 LEU A C 1
ATOM 2245 O O . LEU A 1 296 ? 37.013 8.121 -21.471 1.00 68.94 296 LEU A O 1
ATOM 2249 N N . GLY A 1 297 ? 37.515 6.386 -22.786 1.00 60.25 297 GLY A N 1
ATOM 2250 C CA . GLY A 1 297 ? 38.934 6.741 -22.947 1.00 60.25 297 GLY A CA 1
ATOM 2251 C C . GLY A 1 297 ? 39.195 8.042 -23.722 1.00 60.25 297 GLY A C 1
ATOM 2252 O O . GLY A 1 297 ? 40.328 8.508 -23.755 1.00 60.25 297 GLY A O 1
ATOM 2253 N N . GLN A 1 298 ? 38.166 8.616 -24.351 1.00 61.50 298 GLN A N 1
ATOM 2254 C CA . GLN A 1 298 ? 38.197 9.878 -25.101 1.00 61.50 298 GLN A CA 1
ATOM 2255 C C . GLN A 1 298 ? 37.408 10.999 -24.403 1.00 61.50 298 GLN A C 1
ATOM 2257 O O . GLN A 1 298 ? 37.368 12.117 -24.912 1.00 61.50 298 GLN A O 1
ATOM 2262 N N . MET A 1 299 ? 36.762 10.710 -23.269 1.00 58.75 299 MET A N 1
ATOM 2263 C CA . MET A 1 299 ? 36.130 11.701 -22.398 1.00 58.75 299 MET A CA 1
ATOM 2264 C C . MET A 1 299 ? 37.137 12.130 -21.331 1.00 58.75 299 MET A C 1
ATOM 2266 O O . MET A 1 299 ? 37.063 11.732 -20.172 1.00 58.75 299 MET A O 1
ATOM 2270 N N . LYS A 1 300 ? 38.132 12.894 -21.777 1.00 44.38 300 LYS A N 1
ATOM 2271 C CA . LYS A 1 300 ? 39.018 13.718 -20.957 1.00 44.38 300 LYS A CA 1
ATOM 2272 C C . LYS A 1 300 ? 39.137 15.081 -21.616 1.00 44.38 300 LYS A C 1
ATOM 2274 O O . LYS A 1 300 ? 39.111 15.111 -22.869 1.00 44.38 300 LYS A O 1
#

Secondary structure (DSSP, 8-state):
-----EEEEEEEGGG--TTPPPBTTB---EEEEEEE-SS-EEEE--S-S-GGGGGTTTTT-SEEEEEESSS-HHHHHHHHHHTT-SEEEEEEE-HHHHT-THHHHHHHHHH--SEEEE--TT----HHHHTTT------------------HHHHHHHHHHHHHHHHHTS---HHHHHHHHHHHHHHHHHHHHTTSPPTTEEEEEEEETTSPTT-TT-EEEEEEES--THHHHHHHHHHHHHHHHHHHHHHHHHHHHHTTEE--HHHHHHHTT--HHHHHHHHHHHHHTT-----GGG--